Protein 6JI6 (pdb70)

B-factor: mean 17.75, std 8.82, range [7.4, 66.39]

Structure (mmCIF, N/CA/C/O backbone):
data_6JI6
#
_entry.id   6JI6
#
_cell.length_a   93.708
_cell.length_b   93.708
_cell.length_c   57.609
_cell.angle_alpha   90.00
_cell.angle_beta   90.00
_cell.angle_gamma   90.00
#
_symmetry.space_group_name_H-M   'P 43 21 2'
#
loop_
_entity.id
_entity.type
_entity.pdbx_description
1 polymer 'Glutathione S-transferase class-mu 26 kDa isozyme'
2 non-polymer GLUTATHIONE
3 non-polymer 'ACETATE ION'
4 non-polymer 2-AMINO-2-HYDROXYMETHYL-PROPANE-1,3-DIOL
5 water water
#
loop_
_atom_site.group_PDB
_atom_site.id
_atom_site.type_symbol
_atom_site.label_atom_id
_atom_site.label_alt_id
_atom_site.label_comp_id
_atom_site.label_asym_id
_atom_site.label_entity_id
_atom_site.label_seq_id
_atom_site.pdbx_PDB_ins_code
_atom_site.Cartn_x
_atom_site.Cartn_y
_atom_site.Cartn_z
_atom_site.occupancy
_atom_site.B_iso_or_equiv
_atom_site.auth_seq_id
_atom_site.auth_comp_id
_atom_site.auth_asym_id
_atom_site.auth_atom_id
_atom_site.pdbx_PDB_model_num
ATOM 1 N N . SER A 1 2 ? 1.372 -10.526 -23.054 1.00 29.75 2 SER A N 1
ATOM 2 C CA . SER A 1 2 ? -0.047 -10.141 -22.756 1.00 28.37 2 SER A CA 1
ATOM 3 C C . SER A 1 2 ? -0.639 -11.082 -21.705 1.00 23.57 2 SER A C 1
ATOM 4 O O . SER A 1 2 ? -0.519 -12.296 -21.855 1.00 24.05 2 SER A O 1
ATOM 7 N N . PRO A 1 3 ? -1.268 -10.527 -20.647 1.00 20.36 3 PRO A N 1
ATOM 8 C CA . PRO A 1 3 ? -1.841 -11.385 -19.603 1.00 18.26 3 PRO A CA 1
ATOM 9 C C . PRO A 1 3 ? -2.931 -12.303 -20.118 1.00 15.87 3 PRO A C 1
ATOM 10 O O . PRO A 1 3 ? -3.644 -11.957 -21.045 1.00 16.38 3 PRO A O 1
ATOM 14 N N . ILE A 1 4 ? -3.061 -13.455 -19.474 1.00 14.09 4 ILE A N 1
ATOM 15 C CA . ILE A 1 4 ? -4.051 -14.475 -19.821 1.00 13.53 4 ILE A CA 1
ATOM 16 C C . ILE A 1 4 ? -5.013 -14.679 -18.649 1.00 12.07 4 ILE A C 1
ATOM 17 O O . ILE A 1 4 ? -4.573 -14.976 -17.525 1.00 12.36 4 ILE A O 1
ATOM 22 N N . LEU A 1 5 ? -6.306 -14.541 -18.926 1.00 10.69 5 LEU A N 1
ATOM 23 C CA . LEU A 1 5 ? -7.364 -14.815 -17.942 1.00 10.29 5 LEU A CA 1
ATOM 24 C C . LEU A 1 5 ? -8.084 -16.085 -18.367 1.00 9.56 5 LEU A C 1
ATOM 25 O O . LEU A 1 5 ? -8.711 -16.102 -19.432 1.00 9.74 5 LEU A O 1
ATOM 30 N N . GLY A 1 6 ? -7.996 -17.147 -17.582 1.00 8.82 6 GLY A N 1
ATOM 31 C CA . GLY A 1 6 ? -8.604 -18.418 -17.937 1.00 8.86 6 GLY A CA 1
ATOM 32 C C . GLY A 1 6 ? -9.827 -18.729 -17.085 1.00 8.86 6 GLY A C 1
ATOM 33 O O . GLY A 1 6 ? -9.830 -18.550 -15.863 1.00 9.38 6 GLY A O 1
ATOM 34 N N . TYR A 1 7 ? -10.911 -19.112 -17.760 1.00 9.31 7 TYR A N 1
ATOM 35 C CA . TYR A 1 7 ? -12.141 -19.543 -17.091 1.00 9.35 7 TYR A CA 1
ATOM 36 C C . TYR A 1 7 ? -13.059 -20.306 -18.034 1.00 9.10 7 TYR A C 1
ATOM 37 O O . TYR A 1 7 ? -12.883 -20.323 -19.239 1.00 8.97 7 TYR A O 1
ATOM 46 N N . TRP A 1 8 ? -14.049 -20.947 -17.460 1.00 8.96 8 TRP A N 1
ATOM 47 C CA . TRP A 1 8 ? -15.182 -21.415 -18.252 1.00 9.24 8 TRP A CA 1
ATOM 48 C C . TRP A 1 8 ? -15.783 -20.261 -19.060 1.00 9.59 8 TRP A C 1
ATOM 49 O O . TRP A 1 8 ? -15.775 -19.113 -18.631 1.00 9.65 8 TRP A O 1
ATOM 60 N N . LYS A 1 9 ? -16.361 -20.584 -20.217 1.00 10.18 9 LYS A N 1
ATOM 61 C CA . LYS A 1 9 ? -17.018 -19.575 -21.014 1.00 11.00 9 LYS A CA 1
ATOM 62 C C . LYS A 1 9 ? -18.418 -19.293 -20.480 1.00 10.48 9 LYS A C 1
ATOM 63 O O . LYS A 1 9 ? -19.438 -19.593 -21.111 1.00 11.79 9 LYS A O 1
ATOM 69 N N . ILE A 1 10 ? -18.420 -18.688 -19.294 1.00 9.97 10 ILE A N 1
ATOM 70 C CA . ILE A 1 10 ? -19.615 -18.329 -18.543 1.00 9.79 10 ILE A CA 1
ATOM 71 C C . ILE A 1 10 ? -19.294 -17.019 -17.828 1.00 9.51 10 ILE A C 1
ATOM 72 O O . ILE A 1 10 ? -18.131 -16.607 -17.774 1.00 9.67 10 ILE A O 1
ATOM 77 N N . LYS A 1 11 ? -20.323 -16.396 -17.273 1.00 9.03 11 LYS A N 1
ATOM 78 C CA . LYS A 1 11 ? -20.132 -15.206 -16.406 1.00 8.81 11 LYS A CA 1
ATOM 79 C C . LYS A 1 11 ? -19.454 -15.673 -15.110 1.00 8.90 11 LYS A C 1
ATOM 80 O O . LYS A 1 11 ? -18.254 -15.473 -14.894 1.00 8.22 11 LYS A O 1
ATOM 86 N N . GLY A 1 12 ? -20.211 -16.341 -14.260 1.00 8.69 12 GLY A N 1
ATOM 87 C CA . GLY A 1 12 ? -19.663 -16.980 -13.066 1.00 8.38 12 GLY A CA 1
ATOM 88 C C . GLY A 1 12 ? -18.799 -16.069 -12.214 1.00 8.79 12 GLY A C 1
ATOM 89 O O . GLY A 1 12 ? -19.089 -14.885 -12.059 1.00 8.82 12 GLY A O 1
ATOM 90 N N . LEU A 1 13 ? -17.717 -16.630 -11.694 1.00 8.36 13 LEU A N 1
ATOM 91 C CA . LEU A 1 13 ? -16.863 -15.938 -10.736 1.00 8.57 13 LEU A CA 1
ATOM 92 C C . LEU A 1 13 ? -16.064 -14.800 -11.345 1.00 8.47 13 LEU A C 1
ATOM 93 O O . LEU A 1 13 ? -15.584 -13.954 -10.620 1.00 8.76 13 LEU A O 1
ATOM 98 N N . VAL A 1 14 ? -15.891 -14.822 -12.657 1.00 8.45 14 VAL A N 1
ATOM 99 C CA A VAL A 1 14 ? -14.875 -13.972 -13.327 0.70 8.57 14 VAL A CA 1
ATOM 100 C CA B VAL A 1 14 ? -14.881 -13.959 -13.303 0.30 8.64 14 VAL A CA 1
ATOM 101 C C . VAL A 1 14 ? -15.452 -12.745 -14.038 1.00 8.55 14 VAL A C 1
ATOM 102 O O . VAL A 1 14 ? -14.698 -11.841 -14.431 1.00 8.66 14 VAL A O 1
ATOM 109 N N . GLN A 1 15 ? -16.771 -12.687 -14.198 1.00 8.31 15 GLN A N 1
ATOM 110 C CA . GLN A 1 15 ? -17.363 -11.578 -14.933 1.00 8.59 15 GLN A CA 1
ATOM 111 C C . GLN A 1 15 ? -16.986 -10.192 -14.389 1.00 8.48 15 GLN A C 1
ATOM 112 O O . GLN A 1 15 ? -16.600 -9.355 -15.165 1.00 8.69 15 GLN A O 1
ATOM 118 N N . PRO A 1 16 ? -17.037 -9.950 -13.072 1.00 8.45 16 PRO A N 1
ATOM 119 C CA . PRO A 1 16 ? -16.569 -8.635 -12.603 1.00 8.36 16 PRO A CA 1
ATOM 120 C C . PRO A 1 16 ? -15.114 -8.282 -13.014 1.00 8.35 16 PRO A C 1
ATOM 121 O O . PRO A 1 16 ? -14.803 -7.126 -13.288 1.00 8.90 16 PRO A O 1
ATOM 125 N N . THR A 1 17 ? -14.255 -9.290 -13.043 1.00 8.15 17 THR A N 1
ATOM 126 C CA . THR A 1 17 ? -12.850 -9.130 -13.462 1.00 8.37 17 THR A CA 1
ATOM 127 C C . THR A 1 17 ? -12.775 -8.680 -14.924 1.00 8.83 17 THR A C 1
ATOM 128 O O . THR A 1 17 ? -11.998 -7.783 -15.268 1.00 8.90 17 THR A O 1
ATOM 132 N N . ARG A 1 18 ? -13.566 -9.309 -15.780 1.00 8.28 18 ARG A N 1
ATOM 133 C CA . ARG A 1 18 ? -13.609 -8.891 -17.185 1.00 8.24 18 ARG A CA 1
ATOM 134 C C . ARG A 1 18 ? -14.025 -7.437 -17.302 1.00 8.71 18 ARG A C 1
ATOM 135 O O . ARG A 1 18 ? -13.402 -6.649 -18.046 1.00 8.53 18 ARG A O 1
ATOM 143 N N . LEU A 1 19 ? -15.062 -7.062 -16.574 1.00 8.69 19 LEU A N 1
ATOM 144 C CA . LEU A 1 19 ? -15.569 -5.692 -16.637 1.00 9.14 19 LEU A CA 1
ATOM 145 C C . LEU A 1 19 ? -14.497 -4.723 -16.157 1.00 9.16 19 LEU A C 1
ATOM 146 O O . LEU A 1 19 ? -14.323 -3.653 -16.750 1.00 9.40 19 LEU A O 1
ATOM 151 N N . LEU A 1 20 ? -13.762 -5.103 -15.123 1.00 9.58 20 LEU A N 1
ATOM 152 C CA . LEU A 1 20 ? -12.732 -4.221 -14.571 1.00 9.86 20 LEU A CA 1
ATOM 153 C C . LEU A 1 20 ? -11.602 -4.033 -15.585 1.00 10.42 20 LEU A C 1
ATOM 154 O O . LEU A 1 20 ? -11.164 -2.909 -15.838 1.00 10.96 20 LEU A O 1
ATOM 159 N N . LEU A 1 21 ? -11.151 -5.128 -16.168 1.00 10.29 21 LEU A N 1
ATOM 160 C CA . LEU A 1 21 ? -10.115 -5.067 -17.227 1.00 10.71 21 LEU A CA 1
ATOM 161 C C . LEU A 1 21 ? -10.544 -4.153 -18.366 1.00 10.94 21 LEU A C 1
ATOM 162 O O . LEU A 1 21 ? -9.743 -3.361 -18.880 1.00 12.15 21 LEU A O 1
ATOM 167 N N . GLU A 1 22 ? -11.792 -4.269 -18.783 1.00 10.54 22 GLU A N 1
ATOM 168 C CA . GLU A 1 22 ? -12.307 -3.481 -19.903 1.00 11.29 22 GLU A CA 1
ATOM 169 C C . GLU A 1 22 ? -12.407 -2.016 -19.501 1.00 11.52 22 GLU A C 1
ATOM 170 O O . GLU A 1 22 ? -12.039 -1.137 -20.264 1.00 12.52 22 GLU A O 1
ATOM 176 N N . TYR A 1 23 ? -12.848 -1.752 -18.276 1.00 12.06 23 TYR A N 1
ATOM 177 C CA . TYR A 1 23 ? -12.897 -0.391 -17.757 1.00 12.60 23 TYR A CA 1
ATOM 178 C C . TYR A 1 23 ? -11.514 0.249 -17.833 1.00 13.49 23 TYR A C 1
ATOM 179 O O . TYR A 1 23 ? -11.371 1.406 -18.239 1.00 14.22 23 TYR A O 1
ATOM 188 N N . LEU A 1 24 ? -10.501 -0.524 -17.480 1.00 14.06 24 LEU A N 1
ATOM 189 C CA . LEU A 1 24 ? -9.121 -0.039 -17.407 1.00 14.89 24 LEU A CA 1
ATOM 190 C C . LEU A 1 24 ? -8.417 -0.020 -18.763 1.00 16.22 24 LEU A C 1
ATOM 191 O O . LEU A 1 24 ? -7.268 0.453 -18.868 1.00 16.47 24 LEU A O 1
ATOM 196 N N . GLU A 1 25 ? -9.100 -0.512 -19.795 1.00 17.43 25 GLU A N 1
ATOM 197 C CA . GLU A 1 25 ? -8.530 -0.626 -21.145 1.00 19.48 25 GLU A CA 1
ATOM 198 C C . GLU A 1 25 ? -7.254 -1.439 -21.152 1.00 20.40 25 GLU A C 1
ATOM 199 O O . GLU A 1 25 ? -6.321 -1.172 -21.912 1.00 22.51 25 GLU A O 1
ATOM 205 N N . GLU A 1 26 ? -7.218 -2.458 -20.309 1.00 20.32 26 GLU A N 1
ATOM 206 C CA . GLU A 1 26 ? -6.078 -3.334 -20.250 1.00 21.96 26 GLU A CA 1
ATOM 207 C C . GLU A 1 26 ? -6.126 -4.400 -21.337 1.00 21.60 26 GLU A C 1
ATOM 208 O O . GLU A 1 26 ? -7.195 -4.894 -21.705 1.00 21.17 26 GLU A O 1
ATOM 214 N N . LYS A 1 27 ? -4.958 -4.698 -21.884 1.00 21.05 27 LYS A N 1
ATOM 215 C CA . LYS A 1 27 ? -4.832 -5.753 -22.856 1.00 21.49 27 LYS A CA 1
ATOM 216 C C . LYS A 1 27 ? -4.745 -7.094 -22.150 1.00 19.04 27 LYS A C 1
ATOM 217 O O . LYS A 1 27 ? -3.982 -7.290 -21.200 1.00 19.03 27 LYS A O 1
ATOM 223 N N . TYR A 1 28 ? -5.571 -8.023 -22.611 1.00 16.46 28 TYR A N 1
ATOM 224 C CA . TYR A 1 28 ? -5.539 -9.373 -22.081 1.00 14.53 28 TYR A CA 1
ATOM 225 C C . TYR A 1 28 ? -6.124 -10.296 -23.105 1.00 14.76 28 TYR A C 1
ATOM 226 O O . TYR A 1 28 ? -6.948 -9.881 -23.944 1.00 15.15 28 TYR A O 1
ATOM 235 N N . GLU A 1 29 ? -5.705 -11.542 -23.019 1.00 14.87 29 GLU A N 1
ATOM 236 C CA . GLU A 1 29 ? -6.293 -12.618 -23.795 1.00 15.97 29 GLU A CA 1
ATOM 237 C C . GLU A 1 29 ? -6.988 -13.564 -22.827 1.00 13.66 29 GLU A C 1
ATOM 238 O O . GLU A 1 29 ? -6.751 -13.534 -21.625 1.00 13.07 29 GLU A O 1
ATOM 244 N N . GLU A 1 30 ? -7.914 -14.348 -23.343 1.00 12.06 30 GLU A N 1
ATOM 245 C CA . GLU A 1 30 ? -8.632 -15.297 -22.513 1.00 12.03 30 GLU A CA 1
ATOM 246 C C . GLU A 1 30 ? -8.463 -16.722 -22.984 1.00 11.51 30 GLU A C 1
ATOM 247 O O . GLU A 1 30 ? -8.416 -17.002 -24.178 1.00 11.84 30 GLU A O 1
ATOM 253 N N . HIS A 1 31 ? -8.363 -17.616 -22.016 1.00 10.99 31 HIS A N 1
ATOM 254 C CA . HIS A 1 31 ? -8.565 -19.047 -22.227 1.00 11.70 31 HIS A CA 1
ATOM 255 C C . HIS A 1 31 ? -9.993 -19.315 -21.800 1.00 11.80 31 HIS A C 1
ATOM 256 O O . HIS A 1 31 ? -10.326 -19.168 -20.640 1.00 11.93 31 HIS A O 1
ATOM 263 N N . LEU A 1 32 ? -10.845 -19.668 -22.748 1.00 11.63 32 LEU A N 1
ATOM 264 C CA . LEU A 1 32 ? -12.264 -19.850 -22.505 1.00 12.00 32 LEU A CA 1
ATOM 265 C C . LEU A 1 32 ? -12.610 -21.297 -22.735 1.00 12.87 32 LEU A C 1
ATOM 266 O O . LEU A 1 32 ? -12.661 -21.749 -23.882 1.00 15.35 32 LEU A O 1
ATOM 271 N N . TYR A 1 33 ? -12.873 -22.011 -21.645 1.00 11.64 33 TYR A N 1
ATOM 272 C CA . TYR A 1 33 ? -13.209 -23.424 -21.705 1.00 11.66 33 TYR A CA 1
ATOM 273 C C . TYR A 1 33 ? -14.712 -23.596 -21.919 1.00 12.47 33 TYR A C 1
ATOM 274 O O . TYR A 1 33 ? -15.529 -23.104 -21.164 1.00 11.35 33 TYR A O 1
ATOM 283 N N . GLU A 1 34 ? -15.058 -24.306 -22.979 1.00 13.10 34 GLU A N 1
ATOM 284 C CA . GLU A 1 34 ? -16.457 -24.559 -23.314 1.00 14.36 34 GLU A CA 1
ATOM 285 C C . GLU A 1 34 ? -17.052 -25.651 -22.432 1.00 13.89 34 GLU A C 1
ATOM 286 O O . GLU A 1 34 ? -16.347 -26.331 -21.685 1.00 12.53 34 GLU A O 1
ATOM 292 N N . ARG A 1 35 ? -18.368 -25.803 -22.513 1.00 14.65 35 ARG A N 1
ATOM 293 C CA . ARG A 1 35 ? -19.085 -26.771 -21.681 1.00 16.60 35 ARG A CA 1
ATOM 294 C C . ARG A 1 35 ? -18.509 -28.188 -21.760 1.00 16.97 35 ARG A C 1
ATOM 295 O O . ARG A 1 35 ? -18.439 -28.898 -20.760 1.00 18.09 35 ARG A O 1
ATOM 303 N N . ASP A 1 36 ? -18.074 -28.576 -22.954 1.00 17.41 36 ASP A N 1
ATOM 304 C CA . ASP A 1 36 ? -17.549 -29.928 -23.185 1.00 19.35 36 ASP A CA 1
ATOM 305 C C . ASP A 1 36 ? -16.023 -30.019 -23.058 1.00 18.78 36 ASP A C 1
ATOM 306 O O . ASP A 1 36 ? -15.442 -31.053 -23.381 1.00 19.34 36 ASP A O 1
ATOM 311 N N . GLU A 1 37 ? -15.367 -28.956 -22.582 1.00 16.64 37 GLU A N 1
ATOM 312 C CA . GLU A 1 37 ? -13.889 -28.886 -22.579 1.00 16.46 37 GLU A CA 1
ATOM 313 C C . GLU A 1 37 ? -13.237 -29.100 -21.217 1.00 15.51 37 GLU A C 1
ATOM 314 O O . GLU A 1 37 ? -12.089 -28.682 -20.976 1.00 15.01 37 GLU A O 1
ATOM 320 N N . GLY A 1 38 ? -13.920 -29.835 -20.347 1.00 15.67 38 GLY A N 1
ATOM 321 C CA . GLY A 1 38 ? -13.317 -30.244 -19.091 1.00 15.56 38 GLY A CA 1
ATOM 322 C C . GLY A 1 38 ? -11.992 -30.955 -19.291 1.00 16.21 38 GLY A C 1
ATOM 323 O O . GLY A 1 38 ? -11.040 -30.722 -18.566 1.00 15.68 38 GLY A O 1
ATOM 324 N N . ASP A 1 39 ? -11.943 -31.819 -20.286 1.00 17.26 39 ASP A N 1
ATOM 325 C CA . ASP A 1 39 ? -10.741 -32.582 -20.574 1.00 18.47 39 ASP A CA 1
ATOM 326 C C . ASP A 1 39 ? -9.572 -31.660 -20.903 1.00 17.46 39 ASP A C 1
ATOM 327 O O . ASP A 1 39 ? -8.435 -31.878 -20.464 1.00 16.72 39 ASP A O 1
ATOM 332 N N . LYS A 1 40 ? -9.869 -30.617 -21.665 1.00 17.11 40 LYS A N 1
ATOM 333 C CA . LYS A 1 40 ? -8.869 -29.644 -22.032 1.00 16.90 40 LYS A CA 1
ATOM 334 C C . LYS A 1 40 ? -8.314 -28.924 -20.801 1.00 16.50 40 LYS A C 1
ATOM 335 O O . LYS A 1 40 ? -7.102 -28.755 -20.657 1.00 16.44 40 LYS A O 1
ATOM 341 N N . TRP A 1 41 ? -9.214 -28.521 -19.907 1.00 15.53 41 TRP A N 1
ATOM 342 C CA . TRP A 1 41 ? -8.795 -27.871 -18.660 1.00 15.33 41 TRP A CA 1
ATOM 343 C C . TRP A 1 41 ? -7.959 -28.849 -17.831 1.00 16.96 41 TRP A C 1
ATOM 344 O O . TRP A 1 41 ? -6.874 -28.510 -17.352 1.00 17.42 41 TRP A O 1
ATOM 355 N N . ARG A 1 42 ? -8.439 -30.080 -17.697 1.00 18.40 42 ARG A N 1
ATOM 356 C CA . ARG A 1 42 ? -7.746 -31.062 -16.861 1.00 20.70 42 ARG A CA 1
ATOM 357 C C . ARG A 1 42 ? -6.346 -31.377 -17.376 1.00 20.60 42 ARG A C 1
ATOM 358 O O . ARG A 1 42 ? -5.461 -31.630 -16.579 1.00 20.72 42 ARG A O 1
ATOM 366 N N . ASN A 1 43 ? -6.144 -31.299 -18.686 1.00 19.98 43 ASN A N 1
ATOM 367 C CA . ASN A 1 43 ? -4.814 -31.489 -19.281 1.00 21.62 43 ASN A CA 1
ATOM 368 C C . ASN A 1 43 ? -3.881 -30.293 -19.130 1.00 20.35 43 ASN A C 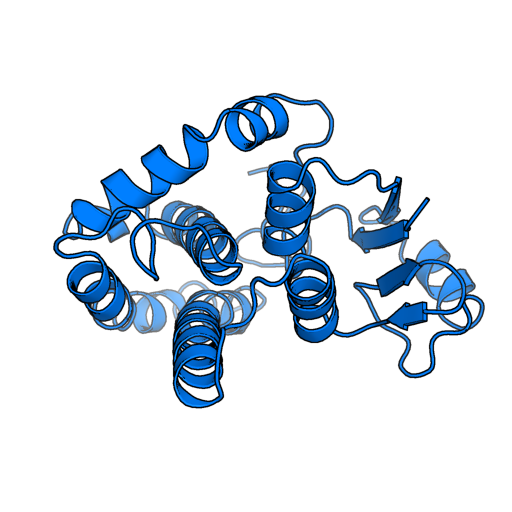1
ATOM 369 O O . ASN A 1 43 ? -2.683 -30.418 -19.388 1.00 20.72 43 ASN A O 1
ATOM 374 N N . LYS A 1 44 ? -4.420 -29.131 -18.765 1.00 18.58 44 LYS A N 1
ATOM 375 C CA . LYS A 1 44 ? -3.603 -27.936 -18.551 1.00 18.97 44 LYS A CA 1
ATOM 376 C C . LYS A 1 44 ? -3.419 -27.586 -17.074 1.00 17.21 44 LYS A C 1
ATOM 377 O O . LYS A 1 44 ? -2.472 -26.893 -16.726 1.00 16.61 44 LYS A O 1
ATOM 383 N N . LYS A 1 45 ? -4.335 -28.059 -16.237 1.00 16.50 45 LYS A N 1
ATOM 384 C CA . LYS A 1 45 ? -4.459 -27.623 -14.847 1.00 16.07 45 LYS A CA 1
ATOM 385 C C . LYS A 1 45 ? -3.162 -27.614 -14.047 1.00 16.80 45 LYS A C 1
ATOM 386 O O . LYS A 1 45 ? -2.932 -26.707 -13.246 1.00 16.34 45 LYS A O 1
ATOM 392 N N . PHE A 1 46 ? -2.344 -28.641 -14.248 1.00 18.30 46 PHE A N 1
ATOM 393 C CA . PHE A 1 46 ? -1.092 -28.789 -13.510 1.00 19.67 46 PHE A CA 1
ATOM 394 C C . PHE A 1 46 ? 0.130 -28.450 -14.349 1.00 20.26 46 PHE A C 1
ATOM 395 O O . PHE A 1 46 ? 1.266 -28.621 -13.889 1.00 21.35 46 PHE A O 1
ATOM 403 N N . GLU A 1 47 ? -0.105 -27.924 -15.547 1.00 20.18 47 GLU A N 1
ATOM 404 C CA . 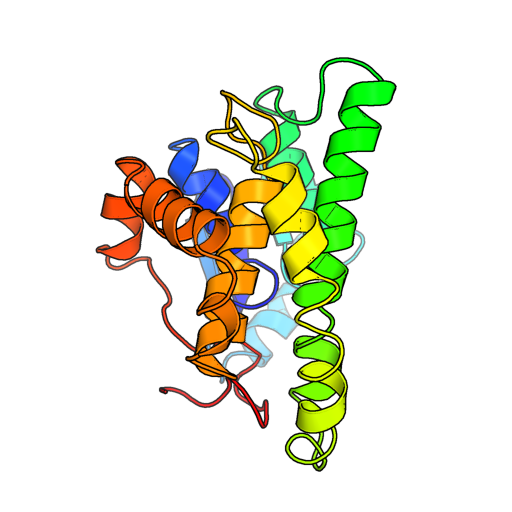GLU A 1 47 ? 0.955 -27.594 -16.478 1.00 21.07 47 GLU A CA 1
ATOM 405 C C . GLU A 1 47 ? 1.123 -26.101 -16.704 1.00 20.04 47 GLU A C 1
ATOM 406 O O . GLU A 1 47 ? 1.800 -25.696 -17.644 1.00 21.88 47 GLU A O 1
ATOM 412 N N . LEU A 1 48 ? 0.523 -25.272 -15.848 1.00 17.84 48 LEU A N 1
ATOM 413 C CA . LEU A 1 48 ? 0.563 -23.817 -16.038 1.00 16.97 48 LEU A CA 1
ATOM 414 C C . LEU A 1 48 ? 1.427 -23.080 -14.998 1.00 16.49 48 LEU A C 1
ATOM 415 O O . LEU A 1 48 ? 1.514 -21.858 -15.014 1.00 17.30 48 LEU A O 1
ATOM 420 N N . GLY A 1 49 ? 2.074 -23.824 -14.103 1.00 16.86 49 GLY A N 1
ATOM 421 C CA . GLY A 1 49 ? 2.858 -23.222 -13.036 1.00 15.60 49 GLY A CA 1
ATOM 422 C C . GLY A 1 49 ? 2.039 -22.698 -11.865 1.00 15.63 49 GLY A C 1
ATOM 423 O O . GLY A 1 49 ? 2.548 -21.990 -11.003 1.00 16.71 49 GLY A O 1
ATOM 424 N N . LEU A 1 50 ? 0.764 -23.062 -11.817 1.00 14.38 50 LEU A N 1
ATOM 425 C CA . LEU A 1 50 ? -0.075 -22.569 -10.739 1.00 13.84 50 LEU A CA 1
ATOM 426 C C . LEU A 1 50 ? 0.253 -23.313 -9.443 1.00 13.83 50 LEU A C 1
ATOM 427 O O . LEU A 1 50 ? 0.249 -24.550 -9.402 1.00 15.42 50 LEU A O 1
ATOM 432 N N . GLU A 1 51 ? 0.509 -22.552 -8.380 1.00 15.17 51 GLU A N 1
ATOM 433 C CA . GLU A 1 51 ? 0.676 -23.148 -7.048 1.00 15.48 51 GLU A CA 1
ATOM 434 C C . GLU A 1 51 ? -0.621 -23.670 -6.448 1.00 14.08 51 GLU A C 1
ATOM 435 O O . GLU A 1 51 ? -0.598 -24.582 -5.647 1.00 14.47 51 GLU A O 1
ATOM 441 N N . PHE A 1 52 ? -1.756 -23.076 -6.825 1.00 12.76 52 PHE A N 1
ATOM 442 C CA . PHE A 1 52 ? -3.068 -23.467 -6.283 1.00 12.28 52 PHE A CA 1
ATOM 443 C C . PHE A 1 52 ? -4.047 -23.632 -7.448 1.00 11.52 52 PHE A C 1
ATOM 444 O O . PHE A 1 52 ? -4.981 -22.835 -7.633 1.00 11.72 52 PHE A O 1
ATOM 452 N N . PRO A 1 53 ? -3.789 -24.665 -8.272 1.00 11.51 53 PRO A N 1
ATOM 453 C CA . PRO A 1 53 ? -4.507 -24.787 -9.536 1.00 11.73 53 PRO A CA 1
ATOM 454 C C . PRO A 1 53 ? -6.021 -24.730 -9.364 1.00 11.16 53 PRO A C 1
ATOM 455 O O . PRO A 1 53 ? -6.580 -25.370 -8.474 1.00 11.66 53 PRO A O 1
ATOM 459 N N . ASN A 1 54 ? -6.655 -23.937 -10.216 1.00 10.68 54 ASN A N 1
ATOM 460 C CA . ASN A 1 54 ? -8.084 -23.687 -10.119 1.00 9.97 54 ASN A CA 1
ATOM 461 C C . ASN A 1 54 ? -8.492 -22.798 -11.277 1.00 9.79 54 ASN A C 1
ATOM 462 O O . ASN A 1 54 ? -7.626 -22.329 -11.996 1.00 9.55 54 ASN A O 1
ATOM 467 N N . LEU A 1 55 ? -9.805 -22.600 -11.436 1.00 9.78 55 LEU A N 1
ATOM 468 C CA . LEU A 1 55 ? -10.360 -21.665 -12.395 1.00 9.66 55 LEU A CA 1
ATOM 469 C C . LEU A 1 55 ? -11.166 -20.640 -11.602 1.00 9.60 55 LEU A C 1
ATOM 470 O O . LEU A 1 55 ? -12.006 -21.023 -10.790 1.00 9.47 55 LEU A O 1
ATOM 475 N N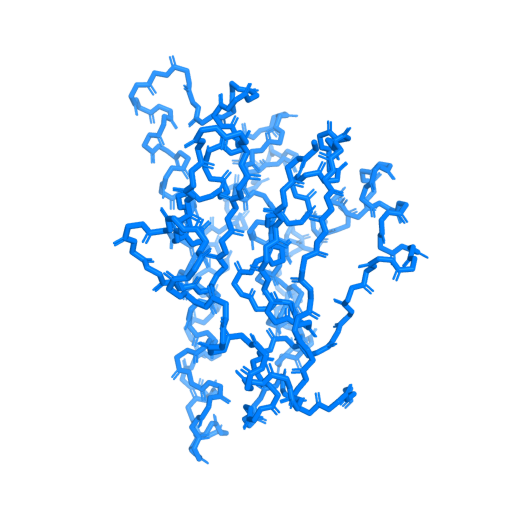 . PRO A 1 56 ? -10.955 -19.336 -11.833 1.00 8.84 56 PRO A N 1
ATOM 476 C CA . PRO A 1 56 ? -10.102 -18.728 -12.859 1.00 8.91 56 PRO A CA 1
ATOM 477 C C . PRO A 1 56 ? -8.645 -18.712 -12.497 1.00 9.20 56 PRO A C 1
ATOM 478 O O . PRO A 1 56 ? -8.287 -18.845 -11.345 1.00 9.29 56 PRO A O 1
ATOM 482 N N . TYR A 1 57 ? -7.832 -18.522 -13.526 1.00 9.56 57 TYR A N 1
ATOM 483 C CA . TYR A 1 57 ? -6.421 -18.228 -13.352 1.00 9.92 57 TYR A CA 1
ATOM 484 C C . TYR A 1 57 ? -6.088 -16.990 -14.142 1.00 10.60 57 TYR A C 1
ATOM 485 O O . TYR A 1 57 ? -6.804 -16.617 -15.073 1.00 10.39 57 TYR A O 1
ATOM 494 N N . TYR A 1 58 ? -5.014 -16.342 -13.716 1.00 11.13 58 TYR A N 1
ATOM 495 C CA . TYR A 1 58 ? -4.506 -15.158 -14.375 1.00 12.43 58 TYR A CA 1
ATOM 496 C C . TYR A 1 58 ? -2.997 -15.284 -14.413 1.00 13.12 58 TYR A C 1
ATOM 497 O O . TYR A 1 58 ? -2.364 -15.409 -13.373 1.00 13.20 58 TYR A O 1
ATOM 506 N N . ILE A 1 59 ? -2.447 -15.274 -15.631 1.00 13.91 59 ILE A N 1
ATOM 507 C CA . ILE A 1 59 ? -1.000 -15.441 -15.860 1.00 15.55 59 ILE A CA 1
ATOM 508 C C . ILE A 1 59 ? -0.456 -14.199 -16.556 1.00 17.18 59 ILE A C 1
ATOM 509 O O . ILE A 1 59 ? -0.899 -13.824 -17.632 1.00 15.61 59 ILE A O 1
ATOM 514 N N . ASP A 1 60 ? 0.543 -13.612 -15.911 1.00 20.53 60 ASP A N 1
ATOM 515 C CA . ASP A 1 60 ? 1.056 -12.281 -16.196 1.00 23.91 60 ASP A CA 1
ATOM 516 C C . ASP A 1 60 ? 2.562 -12.392 -15.959 1.00 25.66 60 ASP A C 1
ATOM 517 O O . ASP A 1 60 ? 3.058 -12.072 -14.893 1.00 27.00 60 ASP A O 1
ATOM 522 N N . GLY A 1 61 ? 3.276 -12.903 -16.943 1.00 28.34 61 GLY A N 1
ATOM 523 C CA . GLY A 1 61 ? 4.716 -13.086 -16.803 1.00 29.30 61 GLY A CA 1
ATOM 524 C C . GLY A 1 61 ? 5.014 -14.103 -15.712 1.00 31.06 61 GLY A C 1
ATOM 525 O O . GLY A 1 61 ? 4.490 -15.220 -15.728 1.00 31.81 61 GLY A O 1
ATOM 526 N N . ASP A 1 62 ? 5.849 -13.686 -14.764 1.00 31.18 62 ASP A N 1
ATOM 527 C CA . ASP A 1 62 ? 6.215 -14.467 -13.581 1.00 32.38 62 ASP A CA 1
ATOM 528 C C . ASP A 1 62 ? 5.029 -14.783 -12.679 1.00 28.55 62 ASP A C 1
ATOM 529 O O . ASP A 1 62 ? 5.070 -15.745 -11.904 1.00 28.93 62 ASP A O 1
ATOM 534 N N . VAL A 1 63 ? 4.000 -13.942 -12.767 1.00 24.50 63 VAL A N 1
ATOM 535 C CA . VAL A 1 63 ? 2.871 -13.957 -11.842 1.00 21.67 63 VAL A CA 1
ATOM 536 C C . VAL A 1 63 ? 1.835 -14.950 -12.329 1.00 19.19 63 VAL A C 1
ATOM 537 O O . VAL A 1 63 ? 1.299 -14.811 -13.419 1.00 17.59 63 VAL A O 1
ATOM 541 N N . LYS A 1 64 ? 1.610 -15.976 -11.532 1.00 16.61 64 LYS A N 1
ATOM 542 C CA . LYS A 1 64 ? 0.647 -17.005 -11.861 1.00 17.48 64 LYS A CA 1
ATOM 543 C C . LYS A 1 64 ? -0.304 -17.000 -10.684 1.00 15.46 64 LYS A C 1
ATOM 544 O O . LYS A 1 64 ? 0.093 -17.277 -9.550 1.00 16.89 64 LYS A O 1
ATOM 550 N N . LEU A 1 65 ? -1.546 -16.602 -10.937 1.00 13.23 65 LEU A N 1
ATOM 551 C CA . LEU A 1 65 ? -2.523 -16.471 -9.867 1.00 12.26 65 LEU A CA 1
ATOM 552 C C . LEU A 1 65 ? -3.773 -17.306 -10.105 1.00 11.47 65 LEU A C 1
ATOM 553 O O . LEU A 1 65 ? -4.229 -17.500 -11.239 1.00 11.32 65 LEU A O 1
ATOM 558 N N . THR A 1 66 ? -4.292 -17.803 -8.997 1.00 10.15 66 THR A N 1
ATOM 559 C CA . THR A 1 66 ? -5.638 -18.307 -8.920 1.00 10.15 66 THR A CA 1
ATOM 560 C C . THR A 1 66 ? -6.309 -17.604 -7.759 1.00 9.81 66 THR A C 1
ATOM 561 O O . THR A 1 66 ? -5.691 -16.810 -7.042 1.00 9.85 66 THR A O 1
ATOM 565 N N . GLN A 1 67 ? -7.601 -17.902 -7.621 1.00 9.02 67 GLN A N 1
ATOM 566 C CA . GLN A 1 67 ? -8.547 -17.303 -6.688 1.00 8.76 67 GLN A CA 1
ATOM 567 C C . GLN A 1 67 ? -9.094 -16.030 -7.318 1.00 9.07 67 GLN A C 1
ATOM 568 O O . GLN A 1 67 ? -8.412 -15.032 -7.434 1.00 8.88 67 GLN A O 1
ATOM 574 N N . SER A 1 68 ? -10.361 -16.075 -7.702 1.00 9.08 68 SER A N 1
ATOM 575 C CA . SER A 1 68 ? -11.007 -14.995 -8.376 1.00 9.72 68 SER A CA 1
ATOM 576 C C . SER A 1 68 ? -10.832 -13.652 -7.656 1.00 9.38 68 SER A C 1
ATOM 577 O O . SER A 1 68 ? -10.624 -12.633 -8.304 1.00 9.48 68 SER A O 1
ATOM 580 N N . MET A 1 69 ? -10.909 -13.635 -6.328 1.00 9.87 69 MET A N 1
ATOM 581 C CA . MET A 1 69 ? -10.807 -12.399 -5.591 1.00 10.16 69 MET A CA 1
ATOM 582 C C . MET A 1 69 ? -9.368 -11.871 -5.550 1.00 9.60 69 MET A C 1
ATOM 583 O O . MET A 1 69 ? -9.159 -10.661 -5.572 1.00 10.04 69 MET A O 1
ATOM 588 N N . ALA A 1 70 ? -8.396 -12.773 -5.492 1.00 9.24 70 ALA A N 1
ATOM 589 C CA . ALA A 1 70 ? -6.991 -12.391 -5.592 1.00 9.38 70 ALA A CA 1
ATOM 590 C C . ALA A 1 70 ? -6.741 -11.734 -6.945 1.00 10.17 70 ALA A C 1
ATOM 591 O O . ALA A 1 70 ? -6.015 -10.755 -7.051 1.00 10.59 70 ALA A O 1
ATOM 593 N N . ILE A 1 71 ? -7.348 -12.278 -7.989 1.00 9.44 71 ILE A N 1
ATOM 594 C CA . ILE A 1 71 ? -7.151 -11.767 -9.334 1.00 9.28 71 ILE A CA 1
ATOM 595 C C . ILE A 1 71 ? -7.770 -10.394 -9.531 1.00 9.24 71 ILE A C 1
ATOM 596 O O . ILE A 1 71 ? -7.119 -9.485 -10.022 1.00 9.54 71 ILE A O 1
ATOM 601 N N . ILE A 1 72 ? -9.039 -10.225 -9.185 1.00 9.27 72 ILE A N 1
ATOM 602 C CA . ILE A 1 72 ? -9.656 -8.942 -9.366 1.00 9.40 72 ILE A CA 1
ATOM 603 C C . ILE A 1 72 ? -8.903 -7.885 -8.550 1.00 9.99 72 ILE A C 1
ATOM 604 O O . ILE A 1 72 ? -8.700 -6.783 -9.021 1.00 10.20 72 ILE A O 1
ATOM 609 N N . ARG A 1 73 ? -8.496 -8.229 -7.338 1.00 10.32 73 ARG A N 1
ATOM 610 C CA . ARG A 1 73 ? -7.835 -7.271 -6.468 1.00 11.22 73 ARG A CA 1
ATOM 611 C C . ARG A 1 73 ? -6.455 -6.933 -6.987 1.00 11.22 73 ARG A C 1
ATOM 612 O O . ARG A 1 73 ? -6.024 -5.799 -6.837 1.00 11.89 73 ARG A O 1
ATOM 620 N N . TYR A 1 74 ? -5.766 -7.902 -7.584 1.00 11.00 74 TYR A N 1
ATOM 621 C CA . TYR A 1 74 ? -4.466 -7.669 -8.210 1.00 11.47 74 TYR A CA 1
ATOM 622 C C . TYR A 1 74 ? -4.560 -6.656 -9.349 1.00 11.87 74 TYR A C 1
ATOM 623 O O . TYR A 1 74 ? -3.761 -5.731 -9.450 1.00 12.25 74 TYR A O 1
ATOM 632 N N . ILE A 1 75 ? -5.512 -6.856 -10.239 1.00 10.61 75 ILE A N 1
ATOM 633 C CA . ILE A 1 75 ? -5.707 -5.927 -11.344 1.00 11.48 75 ILE A CA 1
ATOM 634 C C . ILE A 1 75 ? -5.997 -4.550 -10.760 1.00 11.40 75 ILE A C 1
ATOM 635 O O . ILE A 1 75 ? -5.427 -3.535 -11.187 1.00 12.22 75 ILE A O 1
ATOM 640 N N . ALA A 1 76 ? -6.867 -4.488 -9.772 1.00 11.73 76 ALA A N 1
ATOM 641 C CA . ALA A 1 76 ? -7.201 -3.211 -9.141 1.00 11.77 76 ALA A CA 1
ATOM 642 C C . ALA A 1 76 ? -5.958 -2.563 -8.521 1.00 12.13 76 ALA A C 1
ATOM 643 O O . ALA A 1 76 ? -5.722 -1.357 -8.677 1.00 12.97 76 ALA A O 1
ATOM 645 N N . ASP A 1 77 ? -5.182 -3.371 -7.825 1.00 12.47 77 ASP A N 1
ATOM 646 C CA . ASP A 1 77 ? -3.998 -2.927 -7.069 1.00 13.73 77 ASP A CA 1
ATOM 647 C C . ASP A 1 77 ? -2.962 -2.326 -8.019 1.00 15.07 77 ASP A C 1
ATOM 648 O O . ASP A 1 77 ? -2.361 -1.280 -7.732 1.00 15.49 77 ASP A O 1
ATOM 653 N N . LYS A 1 78 ? -2.802 -2.943 -9.183 1.00 16.51 78 LYS A N 1
ATOM 654 C CA . LYS A 1 78 ? -1.831 -2.456 -10.180 1.00 17.31 78 LYS A CA 1
ATOM 655 C C . LYS A 1 78 ? -2.218 -1.078 -10.692 1.00 17.42 78 LYS A C 1
ATOM 656 O O . LYS A 1 78 ? -1.368 -0.360 -11.230 1.00 18.43 78 LYS A O 1
ATOM 662 N N . HIS A 1 79 ? -3.492 -0.731 -10.540 1.00 15.94 79 HIS A N 1
ATOM 663 C CA . HIS A 1 79 ? -4.032 0.559 -10.926 1.00 16.58 79 HIS A CA 1
ATOM 664 C C . HIS A 1 79 ? -4.339 1.477 -9.742 1.00 17.06 79 HIS A C 1
ATOM 665 O O . HIS A 1 79 ? -5.085 2.434 -9.877 1.00 16.62 79 HIS A O 1
ATOM 672 N N . ASN A 1 80 ? -3.792 1.134 -8.575 1.00 17.69 80 ASN A N 1
ATOM 673 C CA A ASN A 1 80 ? -3.876 1.986 -7.375 0.60 18.50 80 ASN A CA 1
ATOM 674 C CA B ASN A 1 80 ? -3.865 1.972 -7.387 0.40 17.69 80 ASN A CA 1
ATOM 675 C C . ASN A 1 80 ? -5.326 2.211 -6.924 1.00 17.31 80 ASN A C 1
ATOM 676 O O . ASN A 1 80 ? -5.713 3.291 -6.452 1.00 16.75 80 ASN A O 1
ATOM 685 N N . MET A 1 81 ? -6.134 1.148 -7.036 1.00 14.85 81 MET A N 1
ATOM 686 C CA . MET A 1 81 ? -7.570 1.238 -6.763 1.00 14.50 81 MET A CA 1
ATOM 687 C C . MET A 1 81 ? -8.049 0.601 -5.460 1.00 13.03 81 MET A C 1
ATOM 688 O O . MET A 1 81 ? -9.207 0.741 -5.129 1.00 12.90 81 MET A O 1
ATOM 693 N N . LEU A 1 82 ? -7.180 -0.086 -4.729 1.00 12.93 82 LEU A N 1
ATOM 694 C CA . LEU A 1 82 ? -7.668 -0.834 -3.562 1.00 12.33 82 LEU A CA 1
ATOM 695 C C . LEU A 1 82 ? -7.952 0.025 -2.344 1.00 12.44 82 LEU A C 1
ATOM 696 O O . LEU A 1 82 ? -8.614 -0.457 -1.437 1.00 12.34 82 LEU A O 1
ATOM 701 N N . GLY A 1 83 ? -7.421 1.259 -2.294 1.00 12.61 83 GLY A N 1
ATOM 702 C CA . GLY A 1 83 ? -7.615 2.156 -1.148 1.00 12.96 83 GLY A CA 1
ATOM 703 C C . GLY A 1 83 ? -6.314 2.839 -0.735 1.00 13.10 83 GLY A C 1
ATOM 704 O O . GLY A 1 83 ? -5.228 2.258 -0.803 1.00 12.35 83 GLY A O 1
ATOM 705 N N . GLY A 1 84 ? -6.434 4.072 -0.263 1.00 13.59 84 GLY A N 1
ATOM 706 C CA . GLY A 1 84 ? -5.248 4.898 0.002 1.00 14.10 84 GLY A CA 1
ATOM 707 C C . GLY A 1 84 ? -4.599 4.745 1.365 1.00 15.07 84 GLY A C 1
ATOM 708 O O . GLY A 1 84 ? -3.534 5.308 1.616 1.00 16.94 84 GLY A O 1
ATOM 709 N N . CYS A 1 85 ? -5.235 3.967 2.239 1.00 14.06 85 CYS A N 1
ATOM 710 C CA . CYS A 1 85 ? -4.800 3.777 3.618 1.00 14.63 85 CYS A CA 1
ATOM 711 C C . CYS A 1 85 ? -5.561 2.560 4.160 1.00 14.44 85 CYS A C 1
ATOM 712 O O . CYS A 1 85 ? -6.527 2.139 3.539 1.00 13.78 85 CYS A O 1
ATOM 715 N N . PRO A 1 86 ? -5.130 1.995 5.299 1.00 13.51 86 PRO A N 1
ATOM 716 C CA . PRO A 1 86 ? -5.851 0.830 5.826 1.00 13.64 86 PRO A CA 1
ATOM 717 C C . PRO A 1 86 ? -7.367 1.029 5.969 1.00 14.11 86 PRO A C 1
ATOM 718 O O . PRO A 1 86 ? -8.153 0.136 5.603 1.00 13.29 86 PRO A O 1
ATOM 722 N N . LYS A 1 87 ? -7.821 2.170 6.472 1.00 14.37 87 LYS A N 1
ATOM 723 C CA . LYS A 1 87 ? -9.250 2.322 6.673 1.00 15.86 87 LYS A CA 1
ATOM 724 C C . LYS A 1 87 ? -10.000 2.293 5.325 1.00 14.58 87 LYS A C 1
ATOM 725 O O . LYS A 1 87 ? -11.090 1.737 5.236 1.00 14.63 87 LYS A O 1
ATOM 731 N N . GLU A 1 88 ? -9.434 2.895 4.286 1.00 13.25 88 GLU A N 1
ATOM 732 C CA . GLU A 1 88 ? -10.140 2.942 3.022 1.00 13.06 88 GLU A CA 1
ATOM 733 C C . GLU A 1 88 ? -10.050 1.571 2.369 1.00 11.89 88 GLU A C 1
ATOM 734 O O . GLU A 1 88 ? -10.998 1.125 1.743 1.00 11.18 88 GLU A O 1
ATOM 740 N N . ARG A 1 89 ? -8.926 0.890 2.535 1.00 11.55 89 ARG A N 1
ATOM 741 C CA . ARG A 1 89 ? -8.823 -0.457 1.997 1.00 11.18 89 ARG A CA 1
ATOM 742 C C . ARG A 1 89 ? -9.851 -1.347 2.660 1.00 11.30 89 ARG A C 1
ATOM 743 O O . ARG A 1 89 ? -10.477 -2.180 1.979 1.00 10.74 89 ARG A O 1
ATOM 751 N N . ALA A 1 90 ? -10.037 -1.183 3.961 1.00 11.27 90 ALA A N 1
ATOM 752 C CA . ALA A 1 90 ? -11.003 -2.022 4.679 1.00 11.41 90 ALA A CA 1
ATOM 753 C C . ALA A 1 90 ? -12.427 -1.702 4.226 1.00 11.30 90 ALA A C 1
ATOM 754 O O . ALA A 1 90 ? -13.256 -2.593 4.069 1.00 11.49 90 ALA A O 1
ATOM 756 N N . GLU A 1 91 ? -12.714 -0.422 4.039 1.00 11.70 91 GLU A N 1
ATOM 757 C CA . GLU A 1 91 ? -13.984 0.021 3.514 1.00 11.95 91 GLU A CA 1
ATOM 758 C C . GLU A 1 91 ? -14.281 -0.656 2.161 1.00 11.36 91 GLU A C 1
ATOM 759 O O . GLU A 1 91 ? -15.369 -1.178 1.948 1.00 10.49 91 GLU A O 1
ATOM 765 N N . ILE A 1 92 ? -13.310 -0.635 1.265 1.00 10.85 92 ILE A N 1
ATOM 766 C CA . ILE A 1 92 ? -13.456 -1.300 -0.032 1.00 10.76 92 ILE A CA 1
ATOM 767 C C . ILE A 1 92 ? -13.623 -2.821 0.085 1.00 10.02 92 ILE A C 1
ATOM 768 O O . ILE A 1 92 ? -14.447 -3.393 -0.641 1.00 10.48 92 ILE A O 1
ATOM 773 N N . SER A 1 93 ? -12.896 -3.458 1.016 1.00 9.72 93 SER A N 1
ATOM 774 C CA . SER A 1 93 ? -13.057 -4.910 1.284 1.00 9.94 93 SER A CA 1
ATOM 775 C C . SER A 1 93 ? -14.425 -5.224 1.902 1.00 9.37 93 SER A C 1
ATOM 776 O O . SER A 1 93 ? -14.985 -6.317 1.681 1.00 8.97 93 SER A O 1
ATOM 779 N N . MET A 1 94 ? -14.969 -4.275 2.675 1.00 9.50 94 MET A N 1
ATOM 780 C CA . MET A 1 94 ? -16.319 -4.419 3.240 1.00 9.71 94 MET A CA 1
ATOM 781 C C . MET A 1 94 ? -17.350 -4.405 2.122 1.00 9.55 94 MET A C 1
ATOM 782 O O . MET A 1 94 ? -18.231 -5.258 2.045 1.00 9.08 94 MET A O 1
ATOM 787 N N . LEU A 1 95 ? -17.218 -3.461 1.204 1.00 9.49 95 LEU A N 1
ATOM 788 C CA . LEU A 1 95 ? -18.123 -3.419 0.042 1.00 9.67 95 LEU A CA 1
ATOM 789 C C . LEU A 1 95 ? -18.050 -4.707 -0.755 1.00 9.12 95 LEU A C 1
ATOM 790 O O . LEU A 1 95 ? -19.060 -5.294 -1.136 1.00 8.90 95 LEU A O 1
ATOM 795 N N . GLU A 1 96 ? -16.820 -5.143 -0.989 1.00 9.06 96 GLU A N 1
ATOM 796 C CA . GLU A 1 96 ? -16.546 -6.387 -1.689 1.00 9.50 96 GLU A CA 1
ATOM 797 C C . GLU A 1 96 ? -17.274 -7.567 -1.056 1.00 8.88 96 GLU A C 1
ATOM 798 O O . GLU A 1 96 ? -18.004 -8.316 -1.746 1.00 8.13 96 GLU A O 1
ATOM 804 N N . GLY A 1 97 ? -17.090 -7.740 0.254 1.00 8.24 97 GLY A N 1
ATOM 805 C CA . GLY A 1 97 ? -17.746 -8.854 0.947 1.00 8.35 97 GLY A CA 1
ATOM 806 C C . GLY A 1 97 ? -19.257 -8.771 0.946 1.00 7.94 97 GLY A C 1
ATOM 807 O O . GLY A 1 97 ? -19.942 -9.802 0.848 1.00 7.91 97 GLY A O 1
ATOM 808 N N . ALA A 1 98 ? -19.792 -7.562 1.098 1.00 8.11 98 ALA A N 1
ATOM 809 C CA . ALA A 1 98 ? -21.253 -7.407 1.073 1.00 8.05 98 ALA A CA 1
ATOM 810 C C . ALA A 1 98 ? -21.841 -7.735 -0.303 1.00 8.25 98 ALA A C 1
ATOM 811 O O . ALA A 1 98 ? -22.957 -8.277 -0.403 1.00 8.25 98 ALA A O 1
ATOM 813 N N . VAL A 1 99 ? -21.090 -7.432 -1.364 1.00 8.45 99 VAL A N 1
ATOM 814 C CA . VAL A 1 99 ? -21.526 -7.857 -2.674 1.00 8.52 99 VAL A CA 1
ATOM 815 C C . VAL A 1 99 ? -21.505 -9.373 -2.791 1.00 8.32 99 VAL A C 1
ATOM 816 O O . VAL A 1 99 ? -22.471 -9.970 -3.315 1.00 8.07 99 VAL A O 1
ATOM 820 N N . LEU A 1 100 ? -20.429 -9.993 -2.312 1.00 8.70 100 LEU A N 1
ATOM 821 C CA . LEU A 1 100 ? -20.350 -11.456 -2.335 1.00 8.56 100 LEU A CA 1
ATOM 822 C C . LEU A 1 100 ? -21.482 -12.128 -1.578 1.00 8.34 100 LEU A C 1
ATOM 823 O O . LEU A 1 100 ? -21.913 -13.197 -1.972 1.00 8.23 100 LEU A O 1
ATOM 828 N N . ASP A 1 101 ? -21.973 -11.534 -0.495 1.00 8.30 101 ASP A N 1
ATOM 829 C CA . ASP A 1 101 ? -23.133 -12.125 0.175 1.00 8.54 101 ASP A CA 1
ATOM 830 C C . ASP A 1 101 ? -24.324 -12.252 -0.781 1.00 8.53 101 ASP A C 1
ATOM 831 O O . ASP A 1 101 ? -25.069 -13.226 -0.709 1.00 9.51 101 ASP A O 1
ATOM 836 N N . ILE A 1 102 ? -24.511 -11.282 -1.681 1.00 8.48 102 ILE A N 1
ATOM 837 C CA . ILE A 1 102 ? -25.560 -11.405 -2.711 1.00 8.87 102 ILE A CA 1
ATOM 838 C C . ILE A 1 102 ? -25.179 -12.399 -3.794 1.00 8.90 102 ILE A C 1
ATOM 839 O O . ILE A 1 102 ? -25.953 -13.303 -4.098 1.00 8.65 102 ILE A O 1
ATOM 844 N N . ARG A 1 103 ? -23.981 -12.248 -4.379 1.00 8.78 103 ARG A N 1
ATOM 845 C CA . ARG A 1 103 ? -23.605 -13.078 -5.523 1.00 9.51 103 ARG A CA 1
ATOM 846 C C . ARG A 1 103 ? -23.414 -14.539 -5.160 1.00 10.26 103 ARG A C 1
ATOM 847 O O . ARG A 1 103 ? -23.889 -15.431 -5.913 1.00 10.09 103 ARG A O 1
ATOM 855 N N . TYR A 1 104 ? -22.721 -14.807 -4.051 1.00 11.70 104 TYR A N 1
ATOM 856 C CA A TYR A 1 104 ? -22.619 -16.189 -3.525 0.60 12.75 104 TYR A CA 1
ATOM 857 C CA B TYR A 1 104 ? -22.635 -16.164 -3.574 0.40 12.51 104 TYR A CA 1
ATOM 858 C C . TYR A 1 104 ? -23.958 -16.674 -2.984 1.00 12.23 104 TYR A C 1
ATOM 859 O O . TYR A 1 104 ? -24.226 -17.876 -3.005 1.00 12.55 104 TYR A O 1
ATOM 876 N N . GLY A 1 105 ? -24.798 -15.759 -2.505 1.00 11.75 105 GLY A N 1
ATOM 877 C CA . GLY A 1 105 ? -26.148 -16.130 -2.076 1.00 11.40 105 GLY A CA 1
ATOM 878 C C . GLY A 1 105 ? -26.902 -16.832 -3.182 1.00 11.18 105 GLY A C 1
ATOM 879 O O . GLY A 1 105 ? -27.611 -17.819 -2.963 1.00 11.89 105 GLY A O 1
ATOM 880 N N . VAL A 1 106 ? -26.734 -16.335 -4.399 1.00 10.23 106 VAL A N 1
ATOM 881 C CA . VAL A 1 106 ? -27.310 -16.986 -5.568 1.00 10.28 106 VAL A CA 1
ATOM 882 C C . VAL A 1 106 ? -26.623 -18.314 -5.865 1.00 10.57 106 VAL A C 1
ATOM 883 O O . VAL A 1 106 ? -27.288 -19.329 -6.051 1.00 9.75 106 VAL A O 1
ATOM 887 N N . SER A 1 107 ? -25.302 -18.310 -5.949 1.00 10.29 107 SER A N 1
ATOM 888 C CA . SER A 1 107 ? -24.574 -19.519 -6.319 1.00 10.96 107 SER A CA 1
ATOM 889 C C . SER A 1 107 ? -24.766 -20.653 -5.339 1.00 11.95 107 SER A C 1
ATOM 890 O O . SER A 1 107 ? -24.796 -21.816 -5.759 1.00 12.59 107 SER A O 1
ATOM 893 N N . ARG A 1 108 ? -24.928 -20.326 -4.057 1.00 13.04 108 ARG A N 1
ATOM 894 C CA . ARG A 1 108 ? -25.179 -21.330 -2.999 1.00 15.18 108 ARG A CA 1
ATOM 895 C C . ARG A 1 108 ? -26.384 -22.215 -3.314 1.00 14.37 108 ARG A C 1
ATOM 896 O O . ARG A 1 108 ? -26.374 -23.394 -2.980 1.00 14.59 108 ARG A O 1
ATOM 904 N N . ILE A 1 109 ? -27.398 -21.652 -3.968 1.00 12.81 109 ILE A N 1
ATOM 905 C CA . ILE A 1 109 ? -28.666 -22.353 -4.181 1.00 12.64 109 ILE A CA 1
ATOM 906 C C . ILE A 1 109 ? -28.911 -22.741 -5.641 1.00 12.48 109 ILE A C 1
ATOM 907 O O . ILE A 1 109 ? -29.774 -23.567 -5.941 1.00 12.18 109 ILE A O 1
ATOM 912 N N . ALA A 1 110 ? -28.120 -22.180 -6.554 1.00 12.26 110 ALA A N 1
ATOM 913 C CA . ALA A 1 110 ? -28.403 -22.288 -7.990 1.00 12.40 110 ALA A CA 1
ATOM 914 C C . ALA A 1 110 ? -28.206 -23.691 -8.562 1.00 12.92 110 ALA A C 1
ATOM 915 O O . ALA A 1 110 ? -28.690 -23.964 -9.668 1.00 13.50 110 ALA A O 1
ATOM 917 N N . TYR A 1 111 ? -27.470 -24.546 -7.850 1.00 13.82 111 TYR A N 1
ATOM 918 C CA . TYR A 1 111 ? -27.179 -25.898 -8.326 1.00 14.43 111 TYR A CA 1
ATOM 919 C C . TYR A 1 111 ? -28.039 -26.936 -7.610 1.00 15.91 111 TYR A C 1
ATOM 920 O O . TYR A 1 111 ? -27.902 -28.132 -7.859 1.00 17.54 111 TYR A O 1
ATOM 929 N N . SER A 1 112 ? -28.916 -26.480 -6.727 1.00 16.20 112 SER A N 1
ATOM 930 C CA . SER A 1 112 ? -29.765 -27.392 -5.939 1.00 16.78 112 SER A CA 1
ATOM 931 C C . SER A 1 112 ? -31.002 -27.879 -6.676 1.00 17.58 112 SER A C 1
ATOM 932 O O . SER A 1 112 ? -31.663 -27.119 -7.389 1.00 17.15 112 SER A O 1
ATOM 935 N N . LYS A 1 113 ? -31.327 -29.163 -6.464 1.00 20.35 113 LYS A N 1
ATOM 936 C CA . LYS A 1 113 ? -32.595 -29.707 -6.912 1.00 22.03 113 LYS A CA 1
ATOM 937 C C . LYS A 1 113 ? -33.748 -28.921 -6.291 1.00 20.14 113 LYS A C 1
ATOM 938 O O . LYS A 1 113 ? -34.825 -28.806 -6.886 1.00 23.10 113 LYS A O 1
ATOM 944 N N . ASP A 1 114 ? -33.485 -28.342 -5.123 1.00 18.10 114 ASP A N 1
ATOM 945 C CA . ASP A 1 114 ? -34.488 -27.587 -4.385 1.00 17.23 114 ASP A CA 1
ATOM 946 C C . ASP A 1 114 ? -34.419 -26.091 -4.637 1.00 14.86 114 ASP A C 1
ATOM 947 O O . ASP A 1 114 ? -34.929 -25.317 -3.841 1.00 14.07 114 ASP A O 1
ATOM 952 N N . PHE A 1 115 ? -33.824 -25.688 -5.750 1.00 13.90 115 PHE A N 1
ATOM 953 C CA . PHE A 1 115 ? -33.645 -24.273 -6.021 1.00 12.47 115 PHE A CA 1
ATOM 954 C C . PHE A 1 115 ? -34.958 -23.487 -5.844 1.00 12.69 115 PHE A C 1
ATOM 955 O O . PHE A 1 115 ? -34.955 -22.430 -5.230 1.00 11.83 115 PHE A O 1
ATOM 963 N N . GLU A 1 116 ? -36.076 -23.992 -6.364 1.00 14.13 116 GLU A N 1
ATOM 964 C CA . GLU A 1 116 ? -37.288 -23.187 -6.360 1.00 14.53 116 GLU A CA 1
ATOM 965 C C . GLU A 1 116 ? -37.763 -22.888 -4.949 1.00 13.82 116 GLU A C 1
ATOM 966 O O . GLU A 1 116 ? -38.230 -21.798 -4.687 1.00 13.85 116 GLU A O 1
ATOM 972 N N . THR A 1 117 ? -37.626 -23.837 -4.036 1.00 13.86 117 THR A N 1
ATOM 973 C CA A THR A 1 117 ? -37.956 -23.600 -2.632 0.70 14.11 117 THR A CA 1
ATOM 974 C CA B THR A 1 117 ? -37.951 -23.596 -2.630 0.30 13.70 117 THR A CA 1
ATOM 975 C C . THR A 1 117 ? -36.900 -22.727 -1.935 1.00 13.33 117 THR A C 1
ATOM 976 O O . THR A 1 117 ? -37.231 -21.838 -1.149 1.00 13.24 117 THR A O 1
ATOM 983 N N . LEU A 1 118 ? -35.630 -22.976 -2.234 1.00 12.59 118 LEU A N 1
ATOM 984 C CA . LEU A 1 118 ? -34.577 -22.165 -1.667 1.00 12.63 118 LEU A CA 1
ATOM 985 C C . LEU A 1 118 ? -34.654 -20.709 -2.111 1.00 12.41 118 LEU A C 1
ATOM 986 O O . LEU A 1 118 ? -34.309 -19.832 -1.336 1.00 12.69 118 LEU A O 1
ATOM 991 N N . LYS A 1 119 ? -35.108 -20.478 -3.346 1.00 12.28 119 LYS A N 1
ATOM 992 C CA . LYS A 1 119 ? -35.258 -19.119 -3.905 1.00 13.86 119 LYS A CA 1
ATOM 993 C C . LYS A 1 119 ? -36.161 -18.259 -3.027 1.00 13.76 119 LYS A C 1
ATOM 994 O O . LYS A 1 119 ? -35.955 -17.071 -2.882 1.00 12.70 119 LYS A O 1
ATOM 1000 N N . VAL A 1 120 ? -37.173 -18.860 -2.416 1.00 14.08 120 VAL A N 1
ATOM 1001 C CA . VAL A 1 120 ? -38.073 -18.081 -1.581 1.00 14.09 120 VAL A CA 1
ATOM 1002 C C . VAL A 1 120 ? -37.322 -17.444 -0.421 1.00 14.39 120 VAL A C 1
ATOM 1003 O O . VAL A 1 120 ? -37.493 -16.267 -0.134 1.00 13.65 120 VAL A O 1
ATOM 1007 N N . ASP A 1 121 ? -36.457 -18.218 0.210 1.00 14.58 121 ASP A N 1
ATOM 1008 C CA . ASP A 1 121 ? -35.728 -17.775 1.371 1.00 16.05 121 ASP A CA 1
ATOM 1009 C C . ASP A 1 121 ? -34.687 -16.732 0.955 1.00 14.99 121 ASP A C 1
ATOM 1010 O O . ASP A 1 121 ? -34.552 -15.700 1.595 1.00 15.90 121 ASP A O 1
ATOM 1015 N N . PHE A 1 122 ? -34.006 -16.982 -0.164 1.00 13.69 122 PHE A N 1
ATOM 1016 C CA . PHE A 1 122 ? -33.036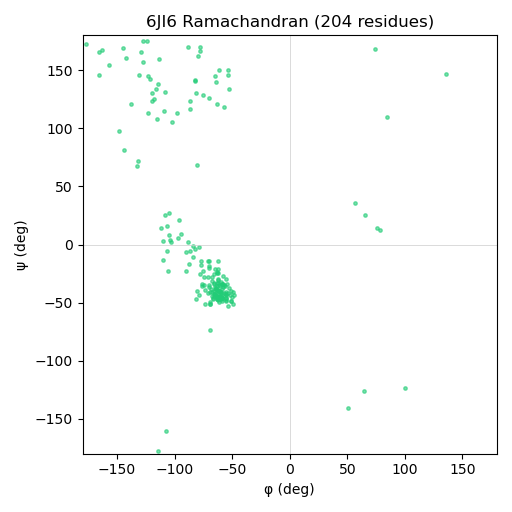 -16.019 -0.666 1.00 12.65 122 PHE A CA 1
ATOM 1017 C C . PHE A 1 122 ? -33.704 -14.683 -1.021 1.00 12.79 122 PHE A C 1
ATOM 1018 O O . PHE A 1 122 ? -33.211 -13.634 -0.612 1.00 12.07 122 PHE A O 1
ATOM 1026 N N . LEU A 1 123 ? -34.814 -14.721 -1.756 1.00 12.75 123 LEU A N 1
ATOM 1027 C CA . LEU A 1 123 ? -35.515 -13.484 -2.122 1.00 13.80 123 LEU A CA 1
ATOM 1028 C C . LEU A 1 123 ? -36.100 -12.761 -0.910 1.00 14.63 123 LEU A C 1
ATOM 1029 O O . LEU A 1 123 ? -36.283 -11.544 -0.948 1.00 16.74 123 LEU A O 1
ATOM 1034 N N . SER A 1 124 ? -36.385 -13.497 0.166 1.00 15.25 124 SER A N 1
ATOM 1035 C CA A SER A 1 124 ? -36.830 -12.884 1.412 0.50 15.57 124 SER A CA 1
ATOM 1036 C CA B SER A 1 124 ? -36.849 -12.871 1.407 0.50 15.60 124 SER A CA 1
ATOM 1037 C C . SER A 1 124 ? -35.736 -12.052 2.067 1.00 15.90 124 SER A C 1
ATOM 1038 O O . SER A 1 124 ? -36.006 -11.033 2.675 1.00 17.66 124 SER A O 1
ATOM 1043 N N . LYS A 1 125 ? -34.487 -12.488 1.931 1.00 15.14 125 LYS A N 1
ATOM 1044 C CA . LYS A 1 125 ? -33.364 -11.794 2.539 1.00 15.72 125 LYS A CA 1
ATOM 1045 C C . LYS A 1 125 ? -32.769 -10.737 1.590 1.00 13.72 125 LYS A C 1
ATOM 1046 O O . LYS A 1 125 ? -32.110 -9.808 2.018 1.00 13.16 125 LYS A O 1
ATOM 1052 N N . LEU A 1 126 ? -32.979 -10.899 0.299 1.00 12.40 126 LEU A N 1
ATOM 1053 C CA . LEU A 1 126 ? -32.359 -9.990 -0.669 1.00 12.25 126 LEU A CA 1
ATOM 1054 C C . LEU A 1 126 ? -32.654 -8.488 -0.453 1.00 12.85 126 LEU A C 1
ATOM 1055 O O . LEU A 1 126 ? -31.746 -7.680 -0.590 1.00 11.57 126 LEU A O 1
ATOM 1060 N N . PRO A 1 127 ? -33.913 -8.123 -0.146 1.00 13.34 127 PRO A N 1
ATOM 1061 C CA . PRO A 1 127 ? -34.159 -6.698 -0.019 1.00 13.41 127 PRO A CA 1
ATOM 1062 C C . PRO A 1 127 ? -33.336 -6.051 1.099 1.00 14.30 127 PRO A C 1
ATOM 1063 O O . PRO A 1 127 ? -32.906 -4.926 0.948 1.00 14.52 127 PRO A O 1
ATOM 1067 N N A GLU A 1 128 ? -33.124 -6.755 2.209 0.50 14.69 128 GLU A N 1
ATOM 1068 N N B GLU A 1 128 ? -33.124 -6.735 2.218 0.50 14.65 128 GLU A N 1
ATOM 1069 C CA A GLU A 1 128 ? -32.283 -6.244 3.295 0.50 15.51 128 GLU A CA 1
ATOM 1070 C CA B GLU A 1 128 ? -32.285 -6.214 3.286 0.50 15.44 128 GLU A CA 1
ATOM 1071 C C A GLU A 1 128 ? -30.841 -5.985 2.8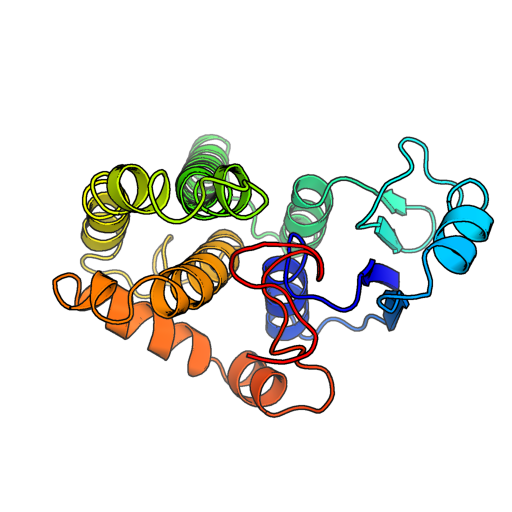40 0.50 14.97 128 GLU A C 1
ATOM 1072 C C B GLU A 1 128 ? -30.832 -5.984 2.844 0.50 14.93 128 GLU A C 1
ATOM 1073 O O A GLU A 1 128 ? -30.203 -5.021 3.265 0.50 14.31 128 GLU A O 1
ATOM 1074 O O B GLU A 1 128 ? -30.187 -5.023 3.267 0.50 14.27 128 GLU A O 1
ATOM 1085 N N . MET A 1 129 ? -30.315 -6.882 2.012 1.00 14.03 129 MET A N 1
ATOM 1086 C CA . MET A 1 129 ? -28.961 -6.751 1.496 1.00 14.16 129 MET A CA 1
ATOM 1087 C C . MET A 1 129 ? -28.904 -5.593 0.494 1.00 13.44 129 MET A C 1
ATOM 1088 O O . MET A 1 129 ? -27.980 -4.789 0.515 1.00 14.03 129 MET A O 1
ATOM 1093 N N . LEU A 1 130 ? -29.887 -5.507 -0.386 1.00 12.76 130 LEU A N 1
ATOM 1094 C CA . LEU A 1 130 ? -29.886 -4.422 -1.366 1.00 12.05 130 LEU A CA 1
ATOM 1095 C C . LEU A 1 130 ? -30.027 -3.064 -0.706 1.00 12.26 130 LEU A C 1
ATOM 1096 O O . LEU A 1 130 ? -29.374 -2.109 -1.122 1.00 11.03 130 LEU A O 1
ATOM 1101 N N . LYS A 1 131 ? -30.817 -2.985 0.358 1.00 12.74 131 LYS A N 1
ATOM 1102 C CA . LYS A 1 131 ? -31.049 -1.698 1.036 1.00 13.72 131 LYS A CA 1
ATOM 1103 C C . LYS A 1 131 ? -29.725 -1.078 1.535 1.00 12.94 131 LYS A C 1
ATOM 1104 O O . LYS A 1 131 ? -29.517 0.113 1.473 1.00 13.9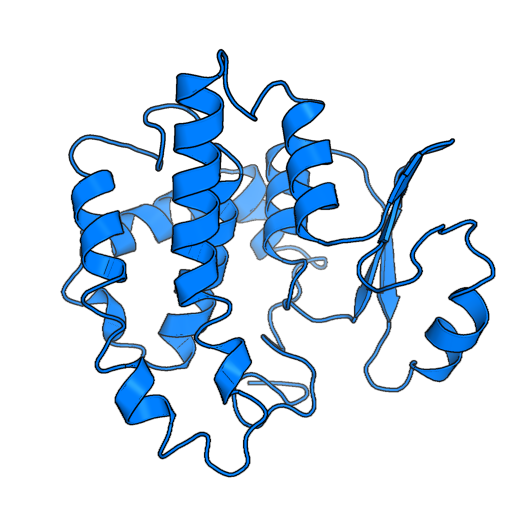7 131 LYS A O 1
ATOM 1110 N N . MET A 1 132 ? -28.823 -1.905 2.032 1.00 12.20 132 MET A N 1
ATOM 1111 C CA . MET A 1 132 ? -27.515 -1.427 2.480 1.00 12.67 132 MET A CA 1
ATOM 1112 C C . MET A 1 132 ? -26.798 -0.711 1.324 1.00 11.74 132 MET A C 1
ATOM 1113 O O . MET A 1 132 ? -26.153 0.325 1.527 1.00 11.54 132 MET A O 1
ATOM 1118 N N . PHE A 1 133 ? -26.883 -1.258 0.117 1.00 10.84 133 PHE A N 1
ATOM 1119 C CA . PHE A 1 133 ? -26.262 -0.598 -1.045 1.00 11.20 133 PHE A CA 1
ATOM 1120 C C . PHE A 1 133 ? -27.032 0.625 -1.490 1.00 11.06 133 PHE A C 1
ATOM 1121 O O . PHE A 1 133 ? -26.399 1.638 -1.852 1.00 11.11 133 PHE A O 1
ATOM 1129 N N . GLU A 1 134 ? -28.371 0.551 -1.454 1.00 11.85 134 GLU A N 1
ATOM 1130 C CA . GLU A 1 134 ? -29.214 1.710 -1.748 1.00 12.26 134 GLU A CA 1
ATOM 1131 C C . GLU A 1 134 ? -28.819 2.887 -0.827 1.00 13.16 134 GLU A C 1
ATOM 1132 O O . GLU A 1 134 ? -28.627 4.033 -1.288 1.00 13.90 134 GLU A O 1
ATOM 1138 N N . ASP A 1 135 ? -28.649 2.608 0.463 1.00 13.66 135 ASP A N 1
ATOM 1139 C CA . ASP A 1 135 ? -28.259 3.646 1.428 1.00 14.14 135 ASP A CA 1
ATOM 1140 C C . ASP A 1 135 ? -26.864 4.182 1.133 1.00 14.11 135 ASP A C 1
ATOM 1141 O O . ASP A 1 135 ? -26.620 5.373 1.168 1.00 13.97 135 ASP A O 1
ATOM 1146 N N . ARG A 1 136 ? -25.951 3.282 0.808 1.00 12.43 136 ARG A N 1
ATOM 1147 C CA . ARG A 1 136 ? -24.557 3.628 0.505 1.00 12.31 136 ARG A CA 1
ATOM 1148 C C . ARG A 1 136 ? -24.483 4.578 -0.681 1.00 12.43 136 ARG A C 1
ATOM 1149 O O . ARG A 1 136 ? -23.632 5.472 -0.717 1.00 13.08 136 ARG A O 1
ATOM 1157 N N . LEU A 1 137 ? -25.418 4.432 -1.609 1.00 12.47 137 LEU A N 1
ATOM 1158 C CA . LEU A 1 137 ? -25.377 5.236 -2.840 1.00 12.86 137 LEU A CA 1
ATOM 1159 C C . LEU A 1 137 ? -25.997 6.613 -2.703 1.00 13.34 137 LEU A C 1
ATOM 1160 O O . LEU A 1 137 ? -26.002 7.367 -3.663 1.00 14.39 137 LEU A O 1
ATOM 1165 N N . CYS A 1 138 ? -26.524 6.937 -1.534 1.00 14.60 138 CYS A N 1
ATOM 1166 C CA . CYS A 1 138 ? -27.008 8.294 -1.296 1.00 16.33 138 CYS A CA 1
ATOM 1167 C C . CYS A 1 138 ? -25.892 9.315 -1.520 1.00 17.59 138 CYS A C 1
ATOM 1168 O O . CYS A 1 138 ? -24.866 9.274 -0.855 1.00 17.01 138 CYS A O 1
ATOM 1171 N N . HIS A 1 139 ? -26.098 10.210 -2.483 1.00 19.29 139 HIS A N 1
ATOM 1172 C CA . HIS A 1 139 ? -25.119 11.259 -2.822 1.00 21.45 139 HIS A CA 1
ATOM 1173 C C . HIS A 1 139 ? -23.807 10.747 -3.391 1.00 20.59 139 HIS A C 1
ATOM 1174 O O . HIS A 1 139 ? -22.775 11.418 -3.303 1.00 21.93 139 HIS A O 1
ATOM 1181 N N . LYS A 1 140 ? -23.846 9.569 -4.005 1.00 19.66 140 LYS A N 1
ATOM 1182 C CA . LYS A 1 140 ? -22.653 9.008 -4.615 1.00 18.24 140 LYS A CA 1
ATOM 1183 C C . LYS A 1 140 ? -22.961 8.545 -6.030 1.00 17.47 140 LYS A C 1
ATOM 1184 O O . LYS A 1 140 ? -24.067 8.109 -6.342 1.00 18.76 140 LYS A O 1
ATOM 1190 N N . THR A 1 141 ? -21.971 8.689 -6.890 1.00 15.89 141 THR A N 1
ATOM 1191 C CA . THR A 1 141 ? -22.053 8.212 -8.253 1.00 16.25 141 THR A CA 1
ATOM 1192 C C . THR A 1 141 ? -21.734 6.703 -8.246 1.00 14.40 141 THR A C 1
ATOM 1193 O O . THR A 1 141 ? -22.434 5.911 -8.855 1.00 13.66 141 THR A O 1
ATOM 1197 N N . TYR A 1 142 ? -20.665 6.340 -7.542 1.00 13.86 142 TYR A N 1
ATOM 1198 C CA . TYR A 1 142 ? -20.219 4.935 -7.435 1.00 13.08 142 TYR A CA 1
ATOM 1199 C C . TYR A 1 142 ? -20.137 4.551 -5.967 1.00 12.32 142 TYR A C 1
ATOM 1200 O O . TYR A 1 142 ? -20.324 5.381 -5.088 1.00 12.03 142 TYR A O 1
ATOM 1209 N N . LEU A 1 143 ? -19.843 3.294 -5.668 1.00 11.58 143 LEU A N 1
ATOM 1210 C CA . LEU A 1 143 ? -19.907 2.874 -4.271 1.00 11.46 143 LEU A CA 1
ATOM 1211 C C . LEU A 1 143 ? -18.932 3.605 -3.355 1.00 11.77 143 LEU A C 1
ATOM 1212 O O . LEU A 1 143 ? -19.207 3.748 -2.169 1.00 12.32 143 LEU A O 1
ATOM 1217 N N . ASN A 1 144 ? -17.789 4.032 -3.884 1.00 12.31 144 ASN A N 1
ATOM 1218 C CA . ASN A 1 144 ? -16.835 4.821 -3.106 1.00 13.87 144 ASN A CA 1
ATOM 1219 C C . ASN A 1 144 ? -16.786 6.291 -3.543 1.00 14.04 144 ASN A C 1
ATOM 1220 O O . ASN A 1 144 ? -15.775 6.959 -3.366 1.00 16.74 144 ASN A O 1
ATOM 1225 N N . GLY A 1 145 ? -17.886 6.768 -4.128 1.00 13.27 145 GLY A N 1
ATOM 1226 C CA . GLY A 1 145 ? -18.065 8.190 -4.462 1.00 14.15 145 GLY A CA 1
ATOM 1227 C C . GLY A 1 145 ? -17.796 8.488 -5.918 1.00 14.56 145 GLY A C 1
ATOM 1228 O O . GLY A 1 145 ? -18.394 7.888 -6.804 1.00 14.72 145 GLY A O 1
ATOM 1229 N N . ASP A 1 146 ? -16.874 9.413 -6.174 1.00 16.40 146 ASP A N 1
ATOM 1230 C CA . ASP A 1 146 ? -16.608 9.865 -7.527 1.00 18.17 146 ASP A CA 1
ATOM 1231 C C . ASP A 1 146 ? -15.814 8.903 -8.390 1.00 17.97 146 ASP A C 1
ATOM 1232 O O . ASP A 1 146 ? -15.876 9.003 -9.611 1.00 20.08 146 ASP A O 1
ATOM 1237 N N . HIS A 1 147 ? -15.050 8.000 -7.780 1.00 17.57 147 HIS A N 1
ATOM 1238 C CA . HIS A 1 147 ? -14.158 7.126 -8.546 1.00 16.92 147 HIS A CA 1
ATOM 1239 C C . HIS A 1 147 ? -14.602 5.675 -8.434 1.00 15.35 147 HIS A C 1
ATOM 1240 O O . HIS A 1 147 ? -14.995 5.216 -7.365 1.00 14.57 147 HIS A O 1
ATOM 1247 N N . VAL A 1 148 ? -14.555 4.987 -9.569 1.00 13.43 148 VAL A N 1
ATOM 1248 C CA . VAL A 1 148 ? -14.857 3.562 -9.666 1.00 13.47 148 VAL A CA 1
ATOM 1249 C C . VAL A 1 148 ? -13.846 2.741 -8.858 1.00 12.87 148 VAL A C 1
ATOM 1250 O O . VAL A 1 148 ? -12.658 3.017 -8.885 1.00 12.59 148 VAL A O 1
ATOM 1254 N N . THR A 1 149 ? -14.354 1.710 -8.170 1.00 11.08 149 THR A N 1
ATOM 1255 C CA . THR A 1 149 ? -13.534 0.701 -7.523 1.00 10.48 149 THR A CA 1
ATOM 1256 C C . THR A 1 149 ? -14.043 -0.676 -7.962 1.00 10.29 149 THR A C 1
ATOM 1257 O O . THR A 1 149 ? -15.127 -0.781 -8.538 1.00 10.39 149 THR A O 1
ATOM 1261 N N . HIS A 1 150 ? -13.265 -1.705 -7.717 1.00 10.25 150 HIS A N 1
ATOM 1262 C CA . HIS A 1 150 ? -13.651 -3.037 -8.195 1.00 9.97 150 HIS A CA 1
ATOM 1263 C C . HIS A 1 150 ? -15.001 -3.525 -7.663 1.00 9.87 150 HIS A C 1
ATOM 1264 O O . HIS A 1 150 ? -15.687 -4.246 -8.371 1.00 9.62 150 HIS A O 1
ATOM 1271 N N . PRO A 1 151 ? -15.384 -3.170 -6.425 1.00 9.29 151 PRO A N 1
ATOM 1272 C CA . PRO A 1 151 ? -16.718 -3.628 -6.009 1.00 9.29 151 PRO A CA 1
ATOM 1273 C C . PRO A 1 151 ? -17.848 -3.088 -6.850 1.00 9.13 151 PRO A C 1
ATOM 1274 O O . PRO A 1 151 ? -18.930 -3.627 -6.839 1.00 9.25 151 PRO A O 1
ATOM 1278 N N . ASP A 1 152 ? -17.645 -1.972 -7.558 1.00 8.91 152 ASP A N 1
ATOM 1279 C CA . ASP A 1 152 ? -18.700 -1.474 -8.443 1.00 9.05 152 ASP A CA 1
ATOM 1280 C C . ASP A 1 152 ? -19.046 -2.512 -9.522 1.00 8.94 152 ASP A C 1
ATOM 1281 O O . ASP A 1 152 ? -20.223 -2.718 -9.843 1.00 8.70 152 ASP A O 1
ATOM 1286 N N . PHE A 1 153 ? -18.023 -3.170 -10.059 1.00 8.70 153 PHE A N 1
ATOM 1287 C CA . PHE A 1 153 ? -18.240 -4.177 -11.107 1.00 9.01 153 PHE A CA 1
ATOM 1288 C C . PHE A 1 153 ? -18.778 -5.451 -10.497 1.00 8.59 153 PHE A C 1
ATOM 1289 O O . PHE A 1 153 ? -19.607 -6.131 -11.114 1.00 8.35 153 PHE A O 1
ATOM 1297 N N . MET A 1 154 ? -18.345 -5.762 -9.278 1.00 8.05 154 MET A N 1
ATOM 1298 C CA . MET A 1 154 ? -18.943 -6.874 -8.555 1.00 8.03 154 MET A CA 1
ATOM 1299 C C . MET A 1 154 ? -20.433 -6.632 -8.329 1.00 8.12 154 MET A C 1
ATOM 1300 O O . MET A 1 154 ? -21.279 -7.515 -8.556 1.00 7.40 154 MET A O 1
ATOM 1305 N N . LEU A 1 155 ? -20.789 -5.440 -7.881 1.00 8.14 155 LEU A N 1
ATOM 1306 C CA . LEU A 1 155 ? -22.192 -5.188 -7.599 1.00 8.35 155 LEU A CA 1
ATOM 1307 C C . LEU A 1 155 ? -23.008 -5.233 -8.912 1.00 8.27 155 LEU A C 1
ATOM 1308 O O . LEU A 1 155 ? -24.141 -5.759 -8.969 1.00 8.58 155 LEU A O 1
ATOM 1313 N N . TYR A 1 156 ? -22.453 -4.632 -9.962 1.00 8.33 156 TYR A N 1
ATOM 1314 C CA . TYR A 1 156 ? -23.056 -4.672 -11.281 1.00 8.58 156 TYR A CA 1
ATOM 1315 C C . TYR A 1 156 ? -23.445 -6.096 -11.681 1.00 8.47 156 TYR A C 1
ATOM 1316 O O . TYR A 1 156 ? -24.579 -6.368 -12.078 1.00 8.66 156 TYR A O 1
ATOM 1325 N N . ASP A 1 157 ? -22.486 -7.001 -11.557 1.00 8.20 157 ASP A N 1
ATOM 1326 C CA . ASP A 1 157 ? -22.676 -8.416 -11.903 1.00 8.53 157 ASP A CA 1
ATOM 1327 C C . ASP A 1 157 ? -23.741 -9.042 -11.006 1.00 8.42 157 ASP A C 1
ATOM 1328 O O . ASP A 1 157 ? -24.614 -9.769 -11.459 1.00 8.44 157 ASP A O 1
ATOM 1333 N N . ALA A 1 158 ? -23.686 -8.745 -9.719 1.00 7.96 158 ALA A N 1
ATOM 1334 C CA . ALA A 1 158 ? -24.714 -9.256 -8.810 1.00 8.43 158 ALA A CA 1
ATOM 1335 C C . ALA A 1 158 ? -26.109 -8.785 -9.214 1.00 8.38 158 ALA A C 1
ATOM 1336 O O . ALA A 1 158 ? -27.055 -9.562 -9.165 1.00 9.02 158 ALA A O 1
ATOM 1338 N N . LEU A 1 159 ? -26.265 -7.514 -9.573 1.00 8.86 159 LEU A N 1
ATOM 1339 C CA . LEU A 1 159 ? -27.586 -6.991 -9.982 1.00 9.02 159 LEU A CA 1
ATOM 1340 C C . LEU A 1 159 ? -28.098 -7.632 -11.279 1.00 9.41 159 LEU A C 1
ATOM 1341 O O . LEU A 1 159 ? -29.270 -7.984 -11.405 1.00 10.06 159 LEU A O 1
ATOM 1346 N N . ASP A 1 160 ? -27.199 -7.782 -12.245 1.00 9.88 160 ASP A N 1
ATOM 1347 C CA . ASP A 1 160 ? -27.503 -8.506 -13.482 1.00 10.50 160 ASP A CA 1
ATOM 1348 C C . ASP A 1 160 ? -28.105 -9.870 -13.132 1.00 10.49 160 ASP A C 1
ATOM 1349 O O . ASP A 1 160 ? -29.172 -10.275 -13.643 1.00 11.21 160 ASP A O 1
ATOM 1354 N N . VAL A 1 161 ? -27.432 -10.567 -12.223 1.00 10.32 161 VAL A N 1
ATOM 1355 C CA . VAL A 1 161 ? -27.812 -11.925 -11.872 1.00 10.44 161 VAL A CA 1
ATOM 1356 C C . VAL A 1 161 ? -29.152 -11.965 -11.113 1.00 10.57 161 VAL A C 1
ATOM 1357 O O . VAL A 1 161 ? -30.074 -12.718 -11.489 1.00 10.78 161 VAL A O 1
ATOM 1361 N N . VAL A 1 162 ? -29.322 -11.142 -10.076 1.00 10.58 162 VAL A N 1
ATOM 1362 C CA . VAL A 1 162 ? -30.571 -11.200 -9.293 1.00 10.91 162 VAL A CA 1
ATOM 1363 C C . VAL A 1 162 ? -31.776 -10.723 -10.112 1.00 11.72 162 VAL A C 1
ATOM 1364 O O . VAL A 1 162 ? -32.879 -11.206 -9.913 1.00 12.34 162 VAL A O 1
ATOM 1368 N N . LEU A 1 163 ? -31.557 -9.846 -11.085 1.00 11.87 163 LEU A N 1
ATOM 1369 C CA . LEU A 1 163 ? -32.660 -9.419 -11.963 1.00 12.26 163 LEU A CA 1
ATOM 1370 C C . LEU A 1 163 ? -33.217 -10.554 -12.839 1.00 13.20 163 LEU A C 1
ATOM 1371 O O . LEU A 1 163 ? -34.415 -10.572 -13.142 1.00 14.15 163 LEU A O 1
ATOM 1376 N N . TYR A 1 164 ? -32.371 -11.494 -13.253 1.00 14.03 164 TYR A N 1
ATOM 1377 C CA . TYR A 1 164 ? -32.868 -12.720 -13.903 1.00 15.27 164 TYR A CA 1
ATOM 1378 C C . TYR A 1 164 ? -33.726 -13.522 -12.940 1.00 15.76 164 TYR A C 1
ATOM 1379 O O . TYR A 1 164 ? -34.786 -14.015 -13.301 1.00 17.58 164 TYR A O 1
ATOM 1388 N N . MET A 1 165 ? -33.270 -13.662 -11.698 1.00 15.12 165 MET A N 1
ATOM 1389 C CA . MET A 1 165 ? -34.001 -14.438 -10.704 1.00 15.61 165 MET A CA 1
ATOM 1390 C C . MET A 1 165 ? -35.343 -13.805 -10.359 1.00 16.87 165 MET A C 1
ATOM 1391 O O . MET A 1 165 ? -36.331 -14.525 -10.185 1.00 19.07 165 MET A O 1
ATOM 1396 N N . ASP A 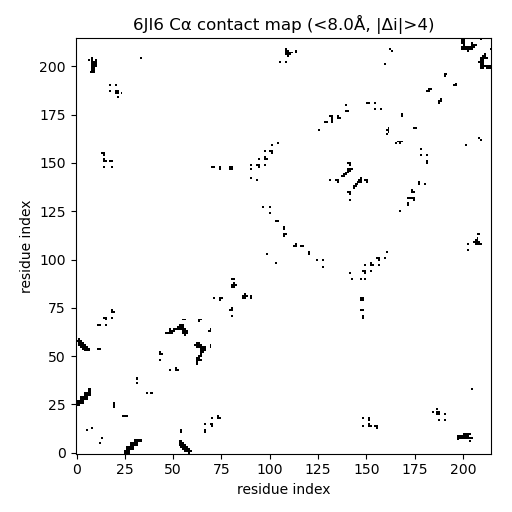1 166 ? -35.355 -12.476 -10.251 1.00 17.39 166 ASP A N 1
ATOM 1397 C CA . ASP A 1 166 ? -36.568 -11.709 -9.938 1.00 18.55 166 ASP A CA 1
ATOM 1398 C C . ASP A 1 166 ? -36.495 -10.352 -10.616 1.00 17.01 166 ASP A C 1
ATOM 1399 O O . ASP A 1 166 ? -35.893 -9.427 -10.084 1.00 15.91 166 ASP A O 1
ATOM 1404 N N . PRO A 1 167 ? -37.145 -10.219 -11.784 1.00 17.55 167 PRO A N 1
ATOM 1405 C CA . PRO A 1 167 ? -37.028 -8.964 -12.513 1.00 17.93 167 PRO A CA 1
ATOM 1406 C C . PRO A 1 167 ? -37.582 -7.736 -11.775 1.00 17.10 167 PRO A C 1
ATOM 1407 O O . PRO A 1 167 ? -37.282 -6.609 -12.175 1.00 17.42 167 PRO A O 1
ATOM 1411 N N . MET A 1 168 ? -38.357 -7.946 -10.710 1.00 17.93 168 MET A N 1
ATOM 1412 C CA . MET A 1 168 ? -38.901 -6.822 -9.935 1.00 17.88 168 MET A CA 1
ATOM 1413 C C . MET A 1 168 ? -38.082 -6.479 -8.697 1.00 16.66 168 MET A C 1
ATOM 1414 O O . MET A 1 168 ? -38.460 -5.617 -7.913 1.00 15.28 168 MET A O 1
ATOM 1419 N N . CYS A 1 169 ? -36.925 -7.126 -8.512 1.00 14.67 169 CYS A N 1
ATOM 1420 C CA . CYS A 1 169 ? -36.191 -6.993 -7.231 1.00 15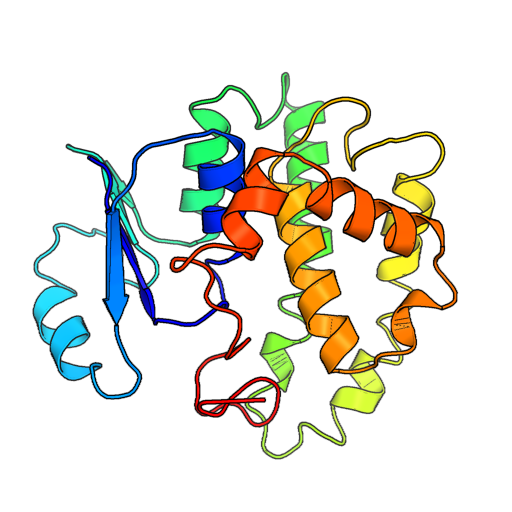.46 169 CYS A CA 1
ATOM 1421 C C . CYS A 1 169 ? -35.536 -5.642 -6.984 1.00 15.08 169 CYS A C 1
ATOM 1422 O O . CYS A 1 169 ? -35.161 -5.331 -5.844 1.00 14.97 169 CYS A O 1
ATOM 1425 N N . LEU A 1 170 ? -35.424 -4.827 -8.030 1.00 14.36 170 LEU A N 1
ATOM 1426 C CA . LEU A 1 170 ? -34.922 -3.458 -7.892 1.00 14.62 170 LEU A CA 1
ATOM 1427 C C . LEU A 1 170 ? -36.025 -2.392 -7.965 1.00 15.64 170 LEU A C 1
ATOM 1428 O O . LEU A 1 170 ? -35.750 -1.175 -7.902 1.00 15.28 170 LEU A O 1
ATOM 1433 N N . ASP A 1 171 ? -37.278 -2.829 -8.068 1.00 16.57 171 ASP A N 1
ATOM 1434 C CA . ASP A 1 171 ? -38.382 -1.870 -8.168 1.00 17.58 171 ASP A CA 1
ATOM 1435 C C . ASP A 1 171 ? -38.425 -0.907 -6.967 1.00 17.89 171 ASP A C 1
ATOM 1436 O O . ASP A 1 171 ? -38.764 0.278 -7.115 1.00 20.06 171 ASP A O 1
ATOM 1441 N N . ALA A 1 172 ? -38.038 -1.405 -5.793 1.00 17.01 172 ALA A N 1
ATOM 1442 C CA . ALA A 1 172 ? -38.007 -0.613 -4.563 1.00 17.63 172 ALA A CA 1
ATOM 1443 C C . ALA A 1 172 ? -36.685 0.154 -4.314 1.00 17.21 172 ALA A C 1
ATOM 1444 O O . ALA A 1 172 ? -36.548 0.827 -3.282 1.00 18.45 172 ALA A O 1
ATOM 1446 N N . PHE A 1 173 ? -35.729 0.053 -5.250 1.00 15.95 173 PHE A N 1
ATOM 1447 C CA . PHE A 1 173 ? -34.355 0.560 -5.079 1.00 15.48 173 PHE A CA 1
ATOM 1448 C C . PHE A 1 173 ? -33.920 1.388 -6.300 1.00 15.25 173 PHE A C 1
ATOM 1449 O O . PHE A 1 173 ? -33.110 0.937 -7.128 1.00 15.09 173 PHE A O 1
ATOM 1457 N N . PRO A 1 174 ? -34.487 2.606 -6.442 1.00 15.43 174 PRO A N 1
ATOM 1458 C CA . PRO A 1 174 ? -34.198 3.429 -7.630 1.00 15.46 174 PRO A CA 1
ATOM 1459 C C . PRO A 1 174 ? -32.722 3.812 -7.775 1.00 14.70 174 PRO A C 1
ATOM 1460 O O . PRO A 1 174 ? -32.216 3.893 -8.886 1.00 14.56 174 PRO A O 1
ATOM 1464 N N . LYS A 1 175 ? -32.032 4.037 -6.664 1.00 13.74 175 LYS A N 1
ATOM 1465 C CA . LYS A 1 175 ? -30.604 4.340 -6.757 1.00 13.54 175 LYS A CA 1
ATOM 1466 C C . LYS A 1 175 ? -29.802 3.179 -7.335 1.00 13.18 175 LYS A C 1
ATOM 1467 O O . LYS A 1 175 ? -28.851 3.384 -8.075 1.00 12.52 175 LYS A O 1
ATOM 1473 N N . LEU A 1 176 ? -30.193 1.954 -7.015 1.00 12.11 176 LEU A N 1
ATOM 1474 C CA . LEU A 1 176 ? -29.507 0.797 -7.595 1.00 11.78 176 LEU A CA 1
ATOM 1475 C C . LEU A 1 176 ? -29.808 0.671 -9.091 1.00 11.73 176 LEU A C 1
ATOM 1476 O O . LEU A 1 176 ? -28.938 0.285 -9.876 1.00 11.62 176 LEU A O 1
ATOM 1481 N N . VAL A 1 177 ? -31.045 0.990 -9.475 1.00 12.46 177 VAL A N 1
ATOM 1482 C CA . VAL A 1 177 ? -31.428 1.017 -10.878 1.00 12.80 177 VAL A CA 1
ATOM 1483 C C . VAL A 1 177 ? -30.526 2.025 -11.628 1.00 12.71 177 VAL A C 1
ATOM 1484 O O . VAL A 1 177 ? -29.927 1.700 -12.661 1.00 13.00 177 VAL A O 1
ATOM 1488 N N . CYS A 1 178 ? -30.391 3.223 -11.071 1.00 12.93 178 CYS A N 1
ATOM 1489 C CA . CYS A 1 178 ? -29.527 4.244 -11.647 1.00 13.12 178 CYS A CA 1
ATOM 1490 C C . CYS A 1 178 ? -28.094 3.756 -11.723 1.00 12.73 178 CYS A C 1
ATOM 1491 O O . CYS A 1 178 ? -27.446 3.909 -12.734 1.00 13.44 178 CYS A O 1
ATOM 1494 N N . PHE A 1 179 ? -27.620 3.150 -10.639 1.00 12.35 179 PHE A N 1
ATOM 1495 C CA . PHE A 1 179 ? -26.259 2.648 -10.574 1.00 11.93 179 PHE A CA 1
ATOM 1496 C C . PHE A 1 179 ? -25.951 1.682 -11.724 1.00 12.44 179 PHE A C 1
ATOM 1497 O O . PHE A 1 179 ? -24.909 1.789 -12.367 1.00 11.87 179 PHE A O 1
ATOM 1505 N N . LYS A 1 180 ? -26.848 0.730 -11.958 1.00 13.66 180 LYS A N 1
ATOM 1506 C CA . LYS A 1 180 ? -26.658 -0.266 -13.018 1.00 13.55 180 LYS A CA 1
ATOM 1507 C C . LYS A 1 180 ? -26.531 0.430 -14.377 1.00 14.13 180 LYS A C 1
ATOM 1508 O O . LYS A 1 180 ? -25.666 0.093 -15.174 1.00 13.56 180 LYS A O 1
ATOM 1514 N N . LYS A 1 181 ? -27.363 1.449 -14.593 1.00 14.55 181 LYS A N 1
ATOM 1515 C CA . LYS A 1 181 ? -27.292 2.257 -15.826 1.00 14.96 181 LYS A CA 1
ATOM 1516 C C . LYS A 1 181 ? -26.033 3.095 -15.911 1.00 14.78 181 LYS A C 1
ATOM 1517 O O . LYS A 1 181 ? -25.461 3.264 -16.983 1.00 14.74 181 LYS A O 1
ATOM 1523 N N . ARG A 1 182 ? -25.592 3.648 -14.799 1.00 15.18 182 ARG A N 1
ATOM 1524 C CA . ARG A 1 182 ? -24.332 4.357 -14.771 1.00 16.27 182 ARG A CA 1
ATOM 1525 C C . ARG A 1 182 ? -23.167 3.495 -15.182 1.00 16.29 182 ARG A C 1
ATOM 1526 O O . ARG A 1 182 ? -22.328 3.938 -15.952 1.00 17.84 182 ARG A O 1
ATOM 1534 N N . ILE A 1 183 ? -23.098 2.274 -14.672 1.00 14.33 183 ILE A N 1
ATOM 1535 C CA . ILE A 1 183 ? -22.013 1.382 -15.084 1.00 13.03 183 ILE A CA 1
ATOM 1536 C C . ILE A 1 183 ? -22.093 1.132 -16.596 1.00 12.36 183 ILE A C 1
ATOM 1537 O O . ILE A 1 183 ? -21.102 1.199 -17.309 1.00 11.77 183 ILE A O 1
ATOM 1542 N N . GLU A 1 184 ? -23.291 0.866 -17.075 1.00 12.86 184 GLU A N 1
ATOM 1543 C CA . GLU A 1 184 ? -23.516 0.637 -18.513 1.00 13.01 184 GLU A CA 1
ATOM 1544 C C . GLU A 1 184 ? -23.197 1.854 -19.357 1.00 14.52 184 GLU A C 1
ATOM 1545 O O . GLU A 1 184 ? -22.897 1.704 -20.551 1.00 16.04 184 GLU A O 1
ATOM 1551 N N . ALA A 1 185 ? -23.237 3.038 -18.760 1.00 14.62 185 ALA A N 1
ATOM 1552 C CA . ALA A 1 185 ? -22.887 4.275 -19.490 1.00 15.26 185 ALA A CA 1
ATOM 1553 C C . ALA A 1 185 ? -21.400 4.583 -19.540 1.00 15.84 185 ALA A C 1
ATOM 1554 O O . ALA A 1 185 ? -20.964 5.494 -20.268 1.00 16.20 185 ALA A O 1
ATOM 1556 N N . ILE A 1 186 ? -20.580 3.871 -18.775 1.00 15.37 186 ILE A N 1
ATOM 1557 C CA . ILE A 1 186 ? -19.147 4.086 -18.867 1.00 15.90 186 ILE A CA 1
ATOM 1558 C C . ILE A 1 186 ? -18.803 3.689 -20.300 1.00 16.11 186 ILE A C 1
ATOM 1559 O O . ILE A 1 186 ? -19.089 2.566 -20.686 1.00 14.57 186 ILE A O 1
ATOM 1564 N N . PRO A 1 187 ? -18.240 4.611 -21.113 1.00 17.01 187 PRO A N 1
ATOM 1565 C CA . PRO A 1 187 ? -18.000 4.264 -22.521 1.00 16.59 187 PRO A CA 1
ATOM 1566 C C . PRO A 1 187 ? -17.304 2.896 -22.779 1.00 15.50 187 PRO A C 1
ATOM 1567 O O . PRO A 1 187 ? -17.774 2.158 -23.663 1.00 15.07 187 PRO A O 1
ATOM 1571 N N . GLN A 1 188 ? -16.260 2.543 -22.012 1.00 15.64 188 GLN A N 1
ATOM 1572 C CA . GLN A 1 188 ? -15.556 1.244 -22.152 1.00 16.21 188 GLN A CA 1
ATOM 1573 C C . GLN A 1 188 ? -16.504 0.088 -21.906 1.00 14.78 188 GLN A C 1
ATOM 1574 O O . GLN A 1 188 ? -16.371 -0.976 -22.519 1.00 13.48 188 GLN A O 1
ATOM 1580 N N . ILE A 1 189 ? -17.436 0.272 -20.976 1.00 13.82 189 ILE A N 1
ATOM 1581 C CA . ILE A 1 189 ? -18.338 -0.823 -20.618 1.00 13.15 189 ILE A CA 1
ATOM 1582 C C . ILE A 1 189 ? -19.426 -0.949 -21.672 1.00 13.33 189 ILE A C 1
ATOM 1583 O O . ILE A 1 189 ? -19.772 -2.046 -22.084 1.00 12.44 189 ILE A O 1
ATOM 1588 N N . ASP A 1 190 ? -19.974 0.185 -22.099 1.00 14.16 190 ASP A N 1
ATOM 1589 C CA . ASP A 1 190 ? -20.922 0.205 -23.195 1.00 15.26 190 ASP A CA 1
ATOM 1590 C C . ASP A 1 190 ? -20.369 -0.552 -24.407 1.00 15.00 190 ASP A C 1
ATOM 1591 O O . ASP A 1 190 ? -21.039 -1.427 -24.957 1.00 14.18 190 ASP A O 1
ATOM 1596 N N . LYS A 1 191 ? -19.135 -0.246 -24.778 1.00 15.12 191 LYS A N 1
ATOM 1597 C CA . LYS A 1 191 ? -18.515 -0.891 -25.932 1.00 16.09 191 LYS A CA 1
ATOM 1598 C C . LYS A 1 191 ? -18.379 -2.385 -25.687 1.00 14.49 191 LYS A C 1
ATOM 1599 O O . LYS A 1 191 ? -18.761 -3.204 -26.548 1.00 14.41 191 LYS A O 1
ATOM 1605 N N . TYR A 1 192 ? -17.878 -2.750 -24.503 1.00 12.80 192 TYR A N 1
ATOM 1606 C CA . TYR A 1 192 ? -17.686 -4.169 -24.182 1.00 12.02 192 TYR A CA 1
ATOM 1607 C C . TYR A 1 192 ? -18.975 -4.978 -24.250 1.00 12.19 192 TYR A C 1
ATOM 1608 O O . TYR A 1 192 ? -19.022 -6.090 -24.831 1.00 11.44 192 TYR A O 1
ATOM 1617 N N . LEU A 1 193 ? -20.035 -4.446 -23.638 1.00 12.33 193 LEU A N 1
ATOM 1618 C CA . LEU A 1 193 ? -21.310 -5.155 -23.615 1.00 13.28 193 LEU A CA 1
ATOM 1619 C C . LEU A 1 193 ? -21.894 -5.353 -25.021 1.00 13.29 193 LEU A C 1
ATOM 1620 O O . LEU A 1 193 ? -22.670 -6.263 -25.237 1.00 13.94 193 LEU A O 1
ATOM 1625 N N . LYS A 1 194 ? -21.517 -4.493 -25.954 1.00 14.22 194 LYS A N 1
ATOM 1626 C CA . LYS A 1 194 ? -21.951 -4.613 -27.336 1.00 15.76 194 LYS A CA 1
ATOM 1627 C C . LYS A 1 194 ? -21.026 -5.461 -28.197 1.00 15.14 194 LYS A C 1
ATOM 1628 O O . LYS A 1 194 ? -21.372 -5.762 -29.335 1.00 16.74 194 LYS A O 1
ATOM 1634 N N . SER A 1 195 ? -19.888 -5.875 -27.648 1.00 13.28 195 SER A N 1
ATOM 1635 C CA . SER A 1 195 ? -18.812 -6.540 -28.397 1.00 12.55 195 SER A CA 1
ATOM 1636 C C . SER A 1 195 ? -18.962 -8.048 -28.485 1.00 12.66 195 SER A C 1
ATOM 1637 O O . SER A 1 195 ? -19.733 -8.658 -27.749 1.00 13.24 195 SER A O 1
ATOM 1640 N N . SER A 1 196 ? -18.131 -8.643 -29.332 1.00 12.89 196 SER A N 1
ATOM 1641 C CA . SER A 1 196 ? -18.128 -10.072 -29.510 1.00 12.73 196 SER A CA 1
ATOM 1642 C C . SER A 1 196 ? -17.589 -10.812 -28.299 1.00 12.52 196 SER A C 1
ATOM 1643 O O . SER A 1 196 ? -17.757 -12.025 -28.205 1.00 12.53 196 SER A O 1
ATOM 1646 N N . LYS A 1 197 ? -16.946 -10.079 -27.393 1.00 12.97 197 LYS A N 1
ATOM 1647 C CA . LYS A 1 197 ? -16.269 -10.648 -26.222 1.00 13.45 197 LYS A CA 1
ATOM 1648 C C . LYS A 1 197 ? -17.223 -10.801 -25.048 1.00 12.88 197 LYS A C 1
ATOM 1649 O O . LYS A 1 197 ? -16.929 -11.486 -24.098 1.00 13.25 197 LYS A O 1
ATOM 1655 N N . TYR A 1 198 ? -18.359 -10.134 -25.095 1.00 12.02 198 TYR A N 1
ATOM 1656 C CA . TYR A 1 198 ? -19.319 -10.240 -24.003 1.00 11.47 198 TYR A CA 1
ATOM 1657 C C . TYR A 1 198 ? -19.974 -11.624 -23.983 1.00 11.89 198 TYR A C 1
ATOM 1658 O O . TYR A 1 198 ? -20.477 -12.097 -24.985 1.00 11.70 198 TYR A O 1
ATOM 1667 N N . ILE A 1 199 ? -19.904 -12.277 -22.833 1.00 10.72 199 ILE A N 1
ATOM 1668 C CA . ILE A 1 199 ? -20.550 -13.553 -22.596 1.00 10.76 199 ILE A CA 1
ATOM 1669 C C . ILE A 1 199 ? -21.797 -13.234 -21.791 1.00 10.75 199 ILE A C 1
ATOM 1670 O O . ILE A 1 199 ? -21.712 -12.957 -20.588 1.00 11.11 199 ILE A O 1
ATOM 1675 N N . ALA A 1 200 ? -22.952 -13.297 -22.436 1.00 11.08 200 ALA A N 1
ATOM 1676 C CA . ALA A 1 200 ? -24.207 -12.925 -21.798 1.00 11.54 200 ALA A CA 1
ATOM 1677 C C . ALA A 1 200 ? -24.750 -14.008 -20.867 1.00 11.49 200 ALA A C 1
ATOM 1678 O O . ALA A 1 200 ? -25.516 -13.723 -19.958 1.00 11.90 200 ALA A O 1
ATOM 1680 N N . TRP A 1 201 ? -24.369 -15.247 -21.127 1.00 11.17 201 TRP A N 1
ATOM 1681 C CA . TRP A 1 201 ? -25.037 -16.429 -20.565 1.00 11.35 201 TRP A CA 1
ATOM 1682 C C . TRP A 1 201 ? -24.110 -17.620 -20.791 1.00 11.30 201 TRP A C 1
ATOM 1683 O O . TRP A 1 201 ? -23.416 -17.648 -21.817 1.00 12.13 201 TRP A O 1
ATOM 1694 N N . PRO A 1 202 ? -24.068 -18.600 -19.867 1.00 10.89 202 PRO A N 1
ATOM 1695 C CA . PRO A 1 202 ? -24.827 -18.681 -18.606 1.00 10.54 202 PRO A CA 1
ATOM 1696 C C . PRO A 1 202 ? -24.263 -17.815 -17.491 1.00 11.21 202 PRO A C 1
ATOM 1697 O O . PRO A 1 202 ? -23.145 -17.304 -17.576 1.00 10.48 202 PRO A O 1
ATOM 1701 N N . LEU A 1 203 ? -25.077 -17.649 -16.456 1.00 10.21 203 LEU A N 1
ATOM 1702 C CA . LEU A 1 203 ? -24.710 -16.908 -15.265 1.00 10.03 203 LEU A CA 1
ATOM 1703 C C . LEU A 1 203 ? -23.857 -17.787 -14.351 1.00 10.14 203 LEU A C 1
ATOM 1704 O O . LEU A 1 203 ? -22.898 -17.316 -13.722 1.00 10.44 203 LEU A O 1
ATOM 1709 N N . GLN A 1 204 ? -24.234 -19.067 -14.265 1.00 10.09 204 GLN A N 1
ATOM 1710 C CA . GLN A 1 204 ? -23.573 -20.068 -13.457 1.00 10.74 204 GLN A CA 1
ATOM 1711 C C . GLN A 1 204 ? -22.960 -21.106 -14.383 1.00 10.70 204 GLN A C 1
ATOM 1712 O O . GLN A 1 204 ? -23.096 -20.993 -15.607 1.00 11.03 204 GLN A O 1
ATOM 1718 N N . GLY A 1 205 ? -22.351 -22.138 -13.810 1.00 11.35 205 GLY A N 1
ATOM 1719 C CA . GLY A 1 205 ? -21.971 -23.321 -14.573 1.00 12.31 205 GLY A CA 1
ATOM 1720 C C . GLY A 1 205 ? -23.201 -23.844 -15.293 1.00 12.86 205 GLY A C 1
ATOM 1721 O O . GLY A 1 205 ? -24.320 -23.786 -14.783 1.00 12.34 205 GLY A O 1
ATOM 1722 N N . TRP A 1 206 ? -22.992 -24.385 -16.474 1.00 13.48 206 TRP A N 1
ATOM 1723 C CA . TRP A 1 206 ? -24.085 -24.786 -17.357 1.00 13.39 206 TRP A CA 1
ATOM 1724 C C . TRP A 1 206 ? -25.072 -25.754 -16.720 1.00 13.77 206 TRP A C 1
ATOM 1725 O O . TRP A 1 206 ? -26.247 -25.769 -17.097 1.00 15.12 206 TRP A O 1
ATOM 1736 N N . GLN A 1 207 ? -24.587 -26.562 -15.794 1.00 15.78 207 GLN A N 1
ATOM 1737 C CA . GLN A 1 207 ? -25.423 -27.578 -15.157 1.00 16.24 207 GLN A CA 1
ATOM 1738 C C . GLN A 1 207 ? -26.345 -27.041 -14.067 1.00 16.76 207 GLN A C 1
ATOM 1739 O O . GLN A 1 207 ? -27.137 -27.803 -13.505 1.00 16.86 207 GLN A O 1
ATOM 1745 N N . ALA A 1 208 ? -26.271 -25.744 -13.766 1.00 15.40 208 ALA A N 1
ATOM 1746 C CA . ALA A 1 208 ? -27.079 -25.165 -12.707 1.00 14.52 208 ALA A CA 1
ATOM 1747 C C . ALA A 1 208 ? -28.567 -25.226 -13.032 1.00 14.18 208 ALA A C 1
ATOM 1748 O O . ALA A 1 208 ? -28.976 -25.133 -14.184 1.00 14.31 208 ALA A O 1
ATOM 1750 N N . THR A 1 209 ? -29.358 -25.422 -11.992 1.00 14.19 209 THR A N 1
ATOM 1751 C CA A THR A 1 209 ? -30.806 -25.305 -12.077 0.70 14.98 209 THR A CA 1
ATOM 1752 C CA B THR A 1 209 ? -30.797 -25.329 -12.138 0.30 14.27 209 THR A CA 1
ATOM 1753 C C . THR A 1 209 ? -31.247 -23.880 -12.401 1.00 15.10 209 THR A C 1
ATOM 1754 O O . THR A 1 209 ? -32.194 -23.660 -13.141 1.00 16.46 209 THR A O 1
ATOM 1761 N N . PHE A 1 210 ? -30.559 -22.901 -11.820 1.00 14.17 210 PHE A N 1
ATOM 1762 C CA . PHE A 1 210 ? -30.835 -21.501 -12.095 1.00 13.30 210 PHE A CA 1
ATOM 1763 C C . PHE A 1 210 ? -29.616 -20.906 -12.759 1.00 12.74 210 PHE A C 1
ATOM 1764 O O . PHE A 1 210 ? -28.515 -21.137 -12.285 1.00 12.19 210 PHE A O 1
ATOM 1772 N N . GLY A 1 211 ? -29.829 -20.156 -13.845 1.00 12.70 211 GLY A N 1
ATOM 1773 C CA . GLY A 1 211 ? -28.742 -19.442 -14.496 1.00 12.46 211 GLY A CA 1
ATOM 1774 C C . GLY A 1 211 ? -27.825 -20.319 -15.320 1.00 12.65 211 GLY A C 1
ATOM 1775 O O . GLY A 1 211 ? -26.733 -19.881 -15.708 1.00 11.68 211 GLY A O 1
ATOM 1776 N N . GLY A 1 212 ? -28.253 -21.549 -15.601 1.00 12.72 212 GLY A N 1
ATOM 1777 C CA . GLY A 1 212 ? -27.491 -22.483 -16.422 1.00 13.97 212 GLY A CA 1
ATOM 1778 C C . GLY A 1 212 ? -28.093 -22.687 -17.809 1.00 14.32 212 GLY A C 1
ATOM 1779 O O . GLY A 1 212 ? -28.893 -21.890 -18.282 1.00 14.08 212 GLY A O 1
ATOM 1780 N N . GLY A 1 213 ? -27.698 -23.785 -18.437 1.00 15.64 213 GLY A N 1
ATOM 1781 C CA . GLY A 1 213 ? -28.054 -24.047 -19.836 1.00 16.57 213 GLY A CA 1
ATOM 1782 C C . GLY A 1 213 ? -27.280 -23.207 -20.841 1.00 18.63 213 GLY A C 1
ATOM 1783 O O . GLY A 1 213 ? -26.592 -22.258 -20.485 1.00 18.21 213 GLY A O 1
ATOM 1784 N N . ASP A 1 214 ? -27.375 -23.568 -22.120 1.00 20.88 214 ASP A N 1
ATOM 1785 C CA . ASP A 1 214 ? -26.601 -22.899 -23.165 1.00 21.66 214 ASP A CA 1
ATOM 1786 C C . ASP A 1 214 ? -27.136 -21.526 -23.490 1.00 22.50 214 ASP A C 1
ATOM 1787 O O . ASP A 1 214 ? -26.396 -20.647 -23.948 1.00 22.62 214 ASP A O 1
ATOM 1792 N N . HIS A 1 215 ? -28.430 -21.342 -23.284 1.00 22.74 215 HIS A N 1
ATOM 1793 C CA . HIS A 1 215 ? -29.065 -20.065 -23.540 1.00 24.08 215 HIS A CA 1
ATOM 1794 C C . HIS A 1 215 ? -30.121 -19.805 -22.477 1.00 24.15 215 HIS A C 1
ATOM 1795 O O . HIS A 1 215 ? -30.548 -20.741 -21.802 1.00 25.88 215 HIS A O 1
ATOM 1802 N N . PRO A 1 216 ? -30.519 -18.532 -22.303 1.00 25.12 216 PRO A N 1
ATOM 1803 C CA . PRO A 1 216 ? -31.566 -18.207 -21.327 1.00 26.27 216 PRO A CA 1
ATOM 1804 C C . PRO A 1 216 ? -32.966 -18.595 -21.787 1.00 28.58 216 PRO A C 1
ATOM 1805 O O . PRO A 1 216 ? -33.740 -19.105 -20.974 1.00 29.91 216 PRO A O 1
#

Foldseek 3Di:
DKEWEAELFCPLAVLVVLLCLLVVHDYHYHYAYLPRPVVCVVCQVVPPDPDGDPTWMDDPVDTDDDSVVNSVVVCVVVVFCADDVVRNVVSVVLVVLLCCLLVLCVVQQADPCNVVSLVVSLVCVLVSVVVQLVCCVQALANVRPDDHSSLSSNLLSVLQVCQVPVCSCVVRVSVVNSNVSSCPSVSNVDVCVDPSDRSAQSHNQNTNGSHNPHD

Nearest PDB structures (foldseek):
  1dug-assembly1_B  TM=1.001E+00  e=4.122E-33  Schistosoma japonicum
  1m99-assembly1_A  TM=1.000E+00  e=3.919E-33  Schistosoma japonicum
  4wr4-assembly1_A  TM=9.994E-01  e=6.625E-32  Schistosoma japonicum
  3crt-assembly1_A  TM=1.000E+00  e=1.277E-31  Schistosoma japonicum
  3d0z-assembly1_A-2  TM=9.997E-01  e=3.506E-31  Schistosoma japonicum

Radius of gyration: 17.15 Å; Cα contacts (8 Å, |Δi|>4): 300; chains: 1; bounding box: 45×44×36 Å

InterPro domains:
  IPR004045 Glutathione S-transferase, N-terminal [PF02798] (5-76)
  IPR004045 Glutathione S-transferase, N-terminal [PS50404] (1-83)
  IPR004046 Glutathione S-transferase, C-terminal [PF14497] (101-195)
  IPR010987 Glutathione S-transferase, C-terminal-like [PS50405] (85-203)
  IPR036249 Thioredoxin-like superfamily [SSF52833] (3-80)
  IPR036282 Glutathione S-transferase, C-terminal domain superfamily [SSF47616] (81-217)
  IPR040079 Glutathione transferase family [SFLDS00019] (5-195)
  IPR050213 Glutathione S-transferase superfamily [PTHR11571] (4-196)

Organism: Schistosoma japonicum (NCBI:txid6182)

CATH classification: 3.40.30.10 (+1 more: 1.20.1050.10)

Sequence (215 aa):
SPILGYWKIKGLVVQPTRLLLEYLEEKYEEHLYERDEGDKWRNKKFELGLEFPNLPYYIDGDVKLTQSMAIIRYIADKHNNMLGGCPKERAEISMLEGAVLDIRYYGVSRIAYSKDFETTLKVDFLSSKLPEEMLKMFEDRLCHKTYLNGDHVTHPDFMLYDALDVVLYMDPMCLDAFPKLVCFKKRIEAIPQIDKYLKSSKYIAWPLQGWQATTFGGGDHP

Secondary structure (DSSP, 8-state):
--EEEEESSSGGGHHHHHHHHHTT---EEEEE-TT-HHHHHHHTTSS--SS--SSEEEETTEEEE-HHHHHHHHHHHTT-S-SSHHHHHHHHHHHHHHHHHHHHHHHHHT-TTHHHHHHHHHHHHHHHHHHHHHHTTT-SBTTBSS--HHHHHHHHHHHHHHHH-TTTTTT-HHHHHHHHHHHHSHHHHHHHHSTT-----SS-TT-SSS-SS--

Solvent-accessible surface area: 10926 Å² total; per-residue (Å²): 106,27,34,1,0,12,65,81,6,2,8,82,0,5,13,2,0,0,0,1,28,56,32,131,70,172,22,85,42,44,62,3,71,122,121,44,12,83,103,18,157,115,70,60,144,139,30,53,18,152,150,35,67,17,2,0,7,20,28,60,131,40,81,44,12,104,11,40,42,0,3,56,55,4,0,80,114,62,144,25,20,20,69,50,100,173,55,95,61,53,2,44,118,7,19,29,30,1,31,93,0,19,94,15,0,31,166,0,0,99,30,190,66,6,115,95,45,53,100,91,15,40,78,95,2,62,102,18,0,117,117,5,21,80,50,4,53,179,69,53,34,0,38,15,116,142,10,6,0,0,0,0,6,0,15,3,0,0,19,0,0,42,99,9,36,100,143,15,5,105,80,20,85,85,0,48,62,0,41,129,74,0,48,72,14,83,42,0,48,139,4,40,163,43,119,90,63,12,46,38,3,0,5,11,28,136,11,81,22,6,12,25,78,151,123